Protein AF-A0AAF0EUH9-F1 (afdb_monomer)

Radius of gyration: 42.51 Å; Cα contacts (8 Å, |Δi|>4): 182; chains: 1; 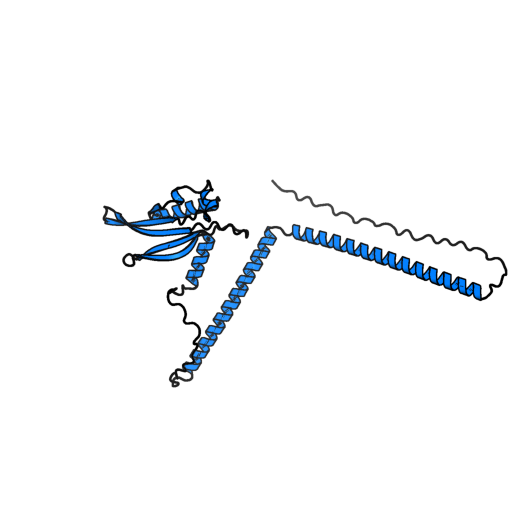bounding box: 95×74×118 Å

Foldseek 3Di:
DDDDDDDDDDDDDDPDDDDPDDDDPDDDDDDDDDDDDDVVVVVVVVVVVVVVVVVVVVVVVVVVVVVVVVVVVVVVVVVVVVVVVVVVVCDPVNVVVVVVVVVVVVVVVVVVVVVVVVVVVVVVVVVVVVVCVVCVPPDPPPPPDDPPDDDDDPDDPPPPDPVVVVVVQVVCCQVQQKHFPDWDQPDPVVSKIKTWIWRRQNDPDPDPPPPTWIKIWTWDWDQDPVRDTFIKIKIGTPDDCVSCVVVVPDPLDDPVNVDIDIDGPVCVVVVSVSVSVSVNVD

InterPro domains:
  IPR020981 Monopolin complex subunit Csm1/Pcs1, C-terminal [PF12539] (168-266)
  IPR038608 Csm1/Pcs1, C-terminal domain superfamily [G3DSA:3.90.1150.80] (162-282)
  IPR040349 Monopolin complex subunit Csm1/Pcs1 [PTHR28006] (124-281)

Secondary structure (DSSP, 8-state):
----------PPPP------PPP-----PPPPP-----HHHHHHHHHHHHHHHHHHHHHHHHHHHHHHHHHHHHHHHHHHHHHHHHHHHS-HHHHHHHHHHHHHHHHHHHHHHHHHHHHHHHHHHHHHHHHHHH-TT-------------------------HHHHHHHHHHHHHH-EEEEEEEEEETTTTEEEEEEEE-----SS------EEEEEEEEEEE-TTSPEEEEEEEEE---TTTTHHHHT-TTS-GGGGS-EEEEGGGHHHHHHHHHHHHTT-

Solvent-accessible surface area (backbone atoms only — not comparable to full-atom values): 17342 Å² total; per-residue (Å²): 135,87,85,79,82,79,81,77,80,82,78,76,79,81,83,76,74,81,83,80,74,80,84,77,87,86,76,88,74,85,84,79,86,89,73,86,74,56,70,70,61,55,51,52,54,49,54,52,52,50,49,51,52,51,50,54,47,51,52,51,51,50,56,51,50,51,52,51,54,49,52,50,53,52,52,52,51,53,50,54,51,51,52,52,52,53,56,66,65,53,42,72,68,52,54,49,50,52,50,53,48,52,54,50,52,53,53,49,51,52,50,52,54,48,52,52,53,53,48,54,51,49,54,53,50,50,51,54,51,52,54,49,70,74,41,79,82,64,70,83,76,80,76,83,69,84,81,87,76,86,92,82,82,94,85,74,90,70,70,82,66,53,73,65,55,56,52,50,52,52,52,48,24,74,74,68,20,47,38,76,78,46,79,45,73,78,35,83,90,78,64,27,42,33,36,34,35,34,30,51,72,85,59,96,73,92,62,87,74,77,62,61,55,38,34,34,44,30,54,43,80,44,82,41,97,84,76,49,78,42,57,30,34,36,40,41,52,60,84,42,76,78,77,38,40,70,57,76,70,36,92,58,55,61,71,68,72,73,39,75,43,77,45,50,56,90,49,44,67,58,51,52,52,49,52,51,53,30,64,72,69,111

pLDDT: mean 81.6, std 18.5, range [39.62, 98.12]

Structure (mmCIF, N/CA/C/O backbone):
data_AF-A0AAF0EUH9-F1
#
_entry.id   AF-A0AAF0EUH9-F1
#
loop_
_atom_site.group_PDB
_atom_site.id
_atom_site.type_symbol
_atom_site.label_atom_id
_atom_site.label_alt_id
_atom_site.label_comp_id
_atom_site.label_asym_id
_atom_site.label_entity_id
_atom_site.label_seq_id
_atom_site.pdbx_PDB_ins_code
_atom_site.Cartn_x
_atom_site.Cartn_y
_atom_site.Cartn_z
_atom_site.occupancy
_atom_site.B_iso_or_equiv
_atom_site.auth_seq_id
_atom_site.auth_comp_id
_atom_site.auth_asym_id
_atom_site.auth_atom_id
_atom_site.pdbx_PDB_model_num
ATOM 1 N N . MET A 1 1 ? 23.087 11.008 30.391 1.00 43.44 1 MET A N 1
ATOM 2 C CA . MET A 1 1 ? 22.196 11.341 31.524 1.00 43.44 1 MET A CA 1
ATOM 3 C C . MET A 1 1 ? 21.390 10.099 31.883 1.00 43.44 1 MET A C 1
ATOM 5 O O . MET A 1 1 ? 20.748 9.572 30.983 1.00 43.44 1 MET A O 1
ATOM 9 N N . PRO A 1 2 ? 21.474 9.563 33.113 1.00 50.06 2 PRO A N 1
ATOM 10 C CA . PRO A 1 2 ? 20.760 8.345 33.485 1.00 50.06 2 PRO A CA 1
ATOM 11 C C . PRO A 1 2 ? 19.330 8.662 33.948 1.00 50.06 2 PRO A C 1
ATOM 13 O O . PRO A 1 2 ? 19.121 9.462 34.859 1.00 50.06 2 PRO A O 1
ATOM 16 N N . PHE A 1 3 ? 18.343 8.021 33.322 1.00 51.94 3 PHE A N 1
ATOM 17 C CA . PHE A 1 3 ? 16.939 8.088 33.723 1.00 51.94 3 PHE A CA 1
ATOM 18 C C . PHE A 1 3 ? 16.700 7.156 34.916 1.00 51.94 3 PHE A C 1
ATOM 20 O O . PHE A 1 3 ? 16.653 5.935 34.778 1.00 51.94 3 PHE A O 1
ATOM 27 N N . GLY A 1 4 ? 16.580 7.740 36.109 1.00 50.06 4 GLY A N 1
ATOM 28 C CA . GLY A 1 4 ? 16.238 7.020 37.332 1.00 50.06 4 GLY A CA 1
ATOM 29 C C . GLY A 1 4 ? 14.783 6.549 37.315 1.00 50.06 4 GLY A C 1
ATOM 30 O O . GLY A 1 4 ? 13.858 7.357 37.393 1.00 50.06 4 GLY A O 1
ATOM 31 N N . ILE A 1 5 ? 14.584 5.233 37.246 1.00 55.19 5 ILE A N 1
ATOM 32 C CA . ILE A 1 5 ? 13.276 4.584 37.363 1.00 55.19 5 ILE A CA 1
ATOM 33 C C . ILE A 1 5 ? 12.849 4.646 38.836 1.00 55.19 5 ILE A C 1
ATOM 35 O O . ILE A 1 5 ? 13.354 3.908 39.680 1.00 55.19 5 ILE A O 1
ATOM 39 N N . LYS A 1 6 ? 11.923 5.556 39.162 1.00 55.78 6 LYS A N 1
ATOM 40 C CA . LYS A 1 6 ? 11.294 5.630 40.486 1.00 55.78 6 LYS A CA 1
ATOM 41 C C . LYS A 1 6 ? 10.326 4.457 40.643 1.00 55.78 6 LYS A C 1
ATOM 43 O O . LYS A 1 6 ? 9.273 4.420 40.012 1.00 55.78 6 LYS A O 1
ATOM 48 N N . THR A 1 7 ? 10.675 3.499 41.493 1.00 60.91 7 THR A N 1
ATOM 49 C CA . THR A 1 7 ? 9.806 2.385 41.876 1.00 60.91 7 THR A CA 1
ATOM 50 C C . THR A 1 7 ? 8.646 2.904 42.732 1.00 60.91 7 THR A C 1
ATOM 52 O O . THR A 1 7 ? 8.816 3.362 43.862 1.00 60.91 7 THR A O 1
ATOM 55 N N . GLY A 1 8 ? 7.445 2.881 42.151 1.00 56.25 8 GLY A N 1
ATOM 56 C CA . GLY A 1 8 ? 6.203 3.291 42.801 1.00 56.25 8 GLY A CA 1
ATOM 57 C C . GLY A 1 8 ? 5.880 2.421 44.015 1.00 56.25 8 GLY A C 1
ATOM 58 O O . GLY A 1 8 ? 5.909 1.190 43.955 1.00 56.25 8 GLY A O 1
ATOM 59 N N . ARG A 1 9 ? 5.576 3.086 45.132 1.00 51.31 9 ARG A N 1
ATOM 60 C CA . ARG A 1 9 ? 5.153 2.478 46.395 1.00 51.31 9 ARG A CA 1
ATOM 61 C C . ARG A 1 9 ? 3.875 1.667 46.177 1.00 51.31 9 ARG A C 1
ATOM 63 O O . ARG A 1 9 ? 2.871 2.200 45.717 1.00 51.31 9 ARG A O 1
ATOM 70 N N . ARG A 1 10 ? 3.914 0.385 46.548 1.00 56.41 10 ARG A N 1
ATOM 71 C CA . ARG A 1 10 ? 2.744 -0.498 46.602 1.00 56.41 10 ARG A CA 1
ATOM 72 C C . ARG A 1 10 ? 1.753 0.065 47.624 1.00 56.41 10 ARG A C 1
ATOM 74 O O . ARG A 1 10 ? 2.039 0.063 48.821 1.00 56.41 10 ARG A O 1
ATOM 81 N N . GLY A 1 11 ? 0.626 0.582 47.140 1.00 54.09 11 GLY A N 1
ATOM 82 C CA . GLY A 1 11 ? -0.497 0.990 47.976 1.00 54.09 11 GLY A CA 1
ATOM 83 C C . GLY A 1 11 ? -1.001 -0.208 48.774 1.00 54.09 11 GLY A C 1
ATOM 84 O O . GLY A 1 11 ? -1.263 -1.269 48.210 1.00 54.09 11 GLY A O 1
ATOM 85 N N . ARG A 1 12 ? -1.074 -0.058 50.099 1.00 58.66 12 ARG A N 1
ATOM 86 C CA . ARG A 1 12 ? -1.751 -1.024 50.967 1.00 58.66 12 ARG A CA 1
ATOM 87 C C . ARG A 1 12 ? -3.243 -1.043 50.614 1.00 58.66 12 ARG A C 1
ATOM 89 O O . ARG A 1 12 ? -3.796 0.033 50.395 1.00 58.66 12 ARG A O 1
ATOM 96 N N . PRO A 1 13 ? -3.887 -2.220 50.606 1.00 56.59 13 PRO A N 1
ATOM 97 C CA . PRO A 1 13 ? -5.331 -2.296 50.452 1.00 56.59 13 PRO A CA 1
ATOM 98 C C . PRO A 1 13 ? -6.022 -1.575 51.625 1.00 56.59 13 PRO A C 1
ATOM 100 O O . PRO A 1 13 ? -5.483 -1.588 52.744 1.00 56.59 13 PRO A O 1
ATOM 103 N N . PRO A 1 14 ? -7.181 -0.935 51.392 1.00 55.72 14 PRO A N 1
ATOM 104 C CA . PRO A 1 14 ? -7.994 -0.365 52.457 1.00 55.72 14 PRO A CA 1
ATOM 105 C C . PRO A 1 14 ? -8.372 -1.473 53.441 1.00 55.72 14 PRO A C 1
ATOM 107 O O . PRO A 1 14 ? -8.768 -2.566 53.045 1.00 55.72 14 PRO A O 1
ATOM 110 N N . LYS A 1 15 ? -8.205 -1.213 54.739 1.00 60.03 15 LYS A N 1
ATOM 111 C CA . LYS A 1 15 ? -8.794 -2.061 55.775 1.00 60.03 15 LYS A CA 1
ATOM 112 C C . LYS A 1 15 ? -10.284 -1.754 55.792 1.00 60.03 15 LYS A C 1
ATOM 114 O O . LYS A 1 15 ? -10.687 -0.750 56.377 1.00 60.03 15 LYS A O 1
ATOM 119 N N . ASP A 1 16 ? -11.068 -2.585 55.123 1.00 51.06 16 ASP A N 1
ATOM 120 C CA . ASP A 1 16 ? -12.517 -2.483 55.162 1.00 51.06 16 ASP A CA 1
ATOM 121 C C . ASP A 1 16 ? -13.023 -2.717 56.588 1.00 51.06 16 ASP A C 1
ATOM 123 O O . ASP A 1 16 ? -12.849 -3.773 57.196 1.00 51.06 16 ASP A O 1
ATOM 127 N N . ARG A 1 17 ? -13.543 -1.618 57.136 1.00 49.41 17 ARG A N 1
ATOM 128 C CA . ARG A 1 17 ? -14.878 -1.478 57.720 1.00 49.41 17 ARG A CA 1
ATOM 129 C C . ARG A 1 17 ? -15.400 -2.733 58.427 1.00 49.41 17 ARG A C 1
ATOM 131 O O . ARG A 1 17 ? -15.911 -3.664 57.813 1.00 49.41 17 ARG A O 1
ATOM 138 N N . ALA A 1 18 ? -15.283 -2.697 59.750 1.00 44.84 18 ALA A N 1
ATOM 139 C CA . ALA A 1 18 ? -15.958 -3.604 60.658 1.00 44.84 18 ALA A CA 1
ATOM 140 C C . ALA A 1 18 ? -17.454 -3.686 60.315 1.00 44.84 18 ALA A C 1
ATOM 142 O O . ALA A 1 18 ? -18.122 -2.663 60.168 1.00 44.84 18 ALA A O 1
ATOM 143 N N . TYR A 1 19 ? -17.950 -4.914 60.187 1.00 48.50 19 TYR A N 1
ATOM 144 C CA . TYR A 1 19 ? -19.371 -5.219 60.206 1.00 48.50 19 TYR A CA 1
ATOM 145 C C . TYR A 1 19 ? -19.915 -4.803 61.579 1.00 48.50 19 TYR A C 1
ATOM 147 O O . TYR A 1 19 ? -19.645 -5.463 62.582 1.00 48.50 19 TYR A O 1
ATOM 155 N N . GLU A 1 20 ? -20.632 -3.682 61.634 1.00 46.22 20 GLU A N 1
ATOM 156 C CA . GLU A 1 20 ? -21.488 -3.337 62.768 1.00 46.22 20 GLU A CA 1
ATOM 157 C C . GLU A 1 20 ? -22.662 -4.318 62.768 1.00 46.22 20 GLU A C 1
ATOM 159 O O . GLU A 1 20 ? -23.611 -4.212 61.993 1.00 46.22 20 GLU A O 1
ATOM 164 N N . SER A 1 21 ? -22.519 -5.352 63.594 1.00 47.38 21 SER A N 1
ATOM 165 C CA . SER A 1 21 ? -23.558 -6.324 63.895 1.00 47.38 21 SER A CA 1
ATOM 166 C C . SER A 1 21 ? -24.768 -5.623 64.503 1.00 47.38 21 SER A C 1
ATOM 168 O O . SER A 1 21 ? -24.648 -4.877 65.471 1.00 47.38 21 SER A O 1
ATOM 170 N N . ALA A 1 22 ? -25.925 -5.913 63.917 1.00 43.69 22 ALA A N 1
ATOM 171 C CA . ALA A 1 22 ? -27.234 -5.432 64.314 1.00 43.69 22 ALA A CA 1
ATOM 172 C C . ALA A 1 22 ? -27.498 -5.605 65.820 1.00 43.69 22 ALA A C 1
ATOM 174 O O . ALA A 1 22 ? -27.398 -6.703 66.373 1.00 43.69 22 ALA A O 1
ATOM 175 N N . GLU A 1 23 ? -27.881 -4.506 66.464 1.00 46.06 23 GLU A N 1
ATOM 176 C CA . GLU A 1 23 ? -28.445 -4.491 67.806 1.00 46.06 23 GLU A CA 1
ATOM 177 C C . GLU A 1 23 ? -29.826 -5.159 67.782 1.00 46.06 23 GLU A C 1
ATOM 179 O O . GLU A 1 23 ? -30.755 -4.696 67.124 1.00 46.06 23 GLU A O 1
ATOM 184 N N . THR A 1 24 ? -29.981 -6.263 68.510 1.00 49.97 24 THR A N 1
ATOM 185 C CA . THR A 1 24 ? -31.279 -6.901 68.753 1.00 49.97 24 THR A CA 1
ATOM 186 C C . THR A 1 24 ? -31.989 -6.221 69.933 1.00 49.97 24 THR A C 1
ATOM 188 O O . THR A 1 24 ? -31.506 -6.348 71.065 1.00 49.97 24 THR A O 1
ATOM 191 N N . PRO A 1 25 ? -33.150 -5.559 69.762 1.00 53.69 25 PRO A N 1
ATOM 192 C CA . PRO A 1 25 ? -33.912 -5.039 70.891 1.00 53.69 25 PRO A CA 1
ATOM 193 C C . PRO A 1 25 ? -34.754 -6.153 71.535 1.00 53.69 25 PRO A C 1
ATOM 195 O O . PRO A 1 25 ? -35.907 -6.386 71.183 1.00 53.69 25 PRO A O 1
ATOM 198 N N . SER A 1 26 ? -34.184 -6.832 72.531 1.00 47.09 26 SER A N 1
ATOM 199 C CA . SER A 1 26 ? -34.915 -7.767 73.398 1.00 47.09 26 SER A CA 1
ATOM 200 C C . SER A 1 26 ? -35.624 -7.007 74.525 1.00 47.09 26 SER A C 1
ATOM 202 O O . SER A 1 26 ? -35.080 -6.845 75.615 1.00 47.09 26 SER A O 1
ATOM 204 N N . LYS A 1 27 ? -36.849 -6.527 74.283 1.00 56.81 27 LYS A N 1
ATOM 205 C CA . LYS A 1 27 ? -37.770 -6.096 75.352 1.00 56.81 27 LYS A CA 1
ATOM 206 C C . LYS A 1 27 ? -38.904 -7.109 75.479 1.00 56.81 27 LYS A C 1
ATOM 208 O O . LYS A 1 27 ? -39.932 -6.992 74.822 1.00 56.81 27 LYS A O 1
ATOM 213 N N . LEU A 1 28 ? -38.700 -8.093 76.357 1.00 49.03 28 LEU A N 1
ATOM 214 C CA . LEU A 1 28 ? -39.754 -8.968 76.872 1.00 49.03 28 LEU A CA 1
ATOM 215 C C . LEU A 1 28 ? -40.799 -8.111 77.598 1.00 49.03 28 LEU A C 1
ATOM 217 O O . LEU A 1 28 ? -40.557 -7.604 78.695 1.00 49.03 28 LEU A O 1
ATOM 221 N N . ARG A 1 29 ? -41.960 -7.937 76.966 1.00 53.53 29 ARG A N 1
ATOM 222 C CA . ARG A 1 29 ? -43.138 -7.324 77.576 1.00 53.53 29 ARG A CA 1
ATOM 223 C C . ARG A 1 29 ? -43.972 -8.435 78.215 1.00 53.53 29 ARG A C 1
ATOM 225 O O . ARG A 1 29 ? -44.312 -9.420 77.570 1.00 53.53 29 ARG A O 1
ATOM 232 N N . ARG A 1 30 ? -44.228 -8.271 79.510 1.00 57.72 30 ARG A N 1
ATOM 233 C CA . ARG A 1 30 ? -45.052 -9.134 80.364 1.00 57.72 30 ARG A CA 1
ATOM 234 C C . ARG A 1 30 ? -46.498 -9.079 79.851 1.00 57.72 30 ARG A C 1
ATOM 236 O O . ARG A 1 30 ? -47.025 -7.980 79.700 1.00 57.72 30 ARG A O 1
ATOM 243 N N . VAL A 1 31 ? -47.081 -10.232 79.529 1.00 52.19 31 VAL A N 1
ATOM 244 C CA . VAL A 1 31 ? -48.463 -10.359 79.041 1.00 52.19 31 VAL A CA 1
ATOM 245 C C . VAL A 1 31 ? -49.380 -10.528 80.251 1.00 52.19 31 VAL A C 1
ATOM 247 O O . VAL A 1 31 ? -49.177 -11.452 81.037 1.00 52.19 31 VAL A O 1
ATOM 250 N N . ASP A 1 32 ? -50.321 -9.596 80.400 1.00 48.78 32 ASP A N 1
ATOM 251 C CA . ASP A 1 32 ? -51.418 -9.634 81.370 1.00 48.78 32 ASP A CA 1
ATOM 252 C C . ASP A 1 32 ? -52.582 -10.505 80.867 1.00 48.78 32 ASP A C 1
ATOM 254 O O . ASP A 1 32 ? -52.760 -10.727 79.667 1.00 48.78 32 ASP A O 1
ATOM 258 N N . ASP A 1 33 ? -53.348 -10.994 81.839 1.00 50.50 33 ASP A N 1
ATOM 259 C CA . ASP A 1 33 ? -54.399 -12.006 81.773 1.00 50.50 33 ASP A CA 1
ATOM 260 C C . ASP A 1 33 ? -55.536 -11.763 80.759 1.00 50.50 33 ASP A C 1
ATOM 262 O O . ASP A 1 33 ? -56.207 -10.732 80.750 1.00 50.50 33 ASP A O 1
ATOM 266 N N . GLY A 1 34 ? -55.871 -12.840 80.039 1.00 54.56 34 GLY A N 1
ATOM 267 C CA . GLY A 1 34 ? -57.220 -13.401 80.142 1.00 54.56 34 GLY A CA 1
ATOM 268 C C . GLY A 1 34 ? -58.339 -12.760 79.321 1.00 54.56 34 GLY A C 1
ATOM 269 O O . GLY A 1 34 ? -59.411 -12.497 79.856 1.00 54.56 34 GLY A O 1
ATOM 270 N N . SER A 1 35 ? -58.163 -12.616 78.008 1.00 54.31 35 SER A N 1
ATOM 271 C CA . SER A 1 35 ? -59.302 -12.576 77.083 1.00 54.31 35 SER A CA 1
ATOM 272 C C . SER A 1 35 ? -59.044 -13.567 75.957 1.00 54.31 35 SER A C 1
ATOM 274 O O . SER A 1 35 ? -58.079 -13.409 75.217 1.00 54.31 35 SER A O 1
ATOM 276 N N . ILE A 1 36 ? -59.839 -14.641 75.894 1.00 56.88 36 ILE A N 1
ATOM 277 C CA . ILE A 1 36 ? -59.725 -15.679 74.864 1.00 56.88 36 ILE A CA 1
ATOM 278 C C . ILE A 1 36 ? -60.139 -15.025 73.541 1.00 56.88 36 ILE A C 1
ATOM 280 O O . ILE A 1 36 ? -61.319 -14.698 73.390 1.00 56.88 36 ILE A O 1
ATOM 284 N N . PRO A 1 37 ? -59.206 -14.795 72.600 1.00 57.84 37 PRO A N 1
ATOM 285 C CA . PRO A 1 37 ? -59.565 -14.240 71.310 1.00 57.84 37 PRO A CA 1
ATOM 286 C C . PRO A 1 37 ? -60.459 -15.250 70.588 1.00 57.84 37 PRO A C 1
ATOM 288 O O . PRO A 1 37 ? -60.150 -16.439 70.491 1.00 57.84 37 PRO A O 1
ATOM 291 N N . THR A 1 38 ? -61.606 -14.779 70.116 1.00 57.22 38 THR A N 1
ATOM 292 C CA . THR A 1 38 ? -62.487 -15.528 69.217 1.00 57.22 38 THR A CA 1
ATOM 293 C C . THR A 1 38 ? -61.688 -15.948 67.979 1.00 57.22 38 THR A C 1
ATOM 295 O O . THR A 1 38 ? -60.944 -15.122 67.450 1.00 57.22 38 THR A O 1
ATOM 298 N N . SER A 1 39 ? -61.815 -17.200 67.515 1.00 66.50 39 SER A N 1
ATOM 299 C CA . SER A 1 39 ? -60.936 -17.786 66.477 1.00 66.50 39 SER A CA 1
ATOM 300 C C . SER A 1 39 ? -60.780 -16.941 65.210 1.00 66.50 39 SER A C 1
ATOM 302 O O . SER A 1 39 ? -59.720 -16.973 64.590 1.00 66.50 39 SER A O 1
ATOM 304 N N . ASP A 1 40 ? -61.792 -16.148 64.864 1.00 69.56 40 ASP A N 1
ATOM 305 C CA . ASP A 1 40 ? -61.790 -15.312 63.662 1.00 69.56 40 ASP A CA 1
ATOM 306 C C . ASP A 1 40 ? -60.810 -14.130 63.753 1.00 69.56 40 ASP A C 1
ATOM 308 O O . ASP A 1 40 ? -60.211 -13.758 62.747 1.00 69.56 40 ASP A O 1
ATOM 312 N N . SER A 1 41 ? -60.564 -13.575 64.950 1.00 71.69 41 SER A N 1
ATOM 313 C CA . SER A 1 41 ? -59.583 -12.487 65.111 1.00 71.69 41 SER A CA 1
ATOM 314 C C . SER A 1 41 ? -58.148 -13.012 65.049 1.00 71.69 41 SER A C 1
ATOM 316 O O . SER A 1 41 ? -57.257 -12.325 64.558 1.00 71.69 41 SER A O 1
ATOM 318 N N . VAL A 1 42 ? -57.920 -14.242 65.523 1.00 75.75 42 VAL A N 1
ATOM 319 C CA . VAL A 1 42 ? -56.608 -14.897 65.446 1.00 75.75 42 VAL A CA 1
AT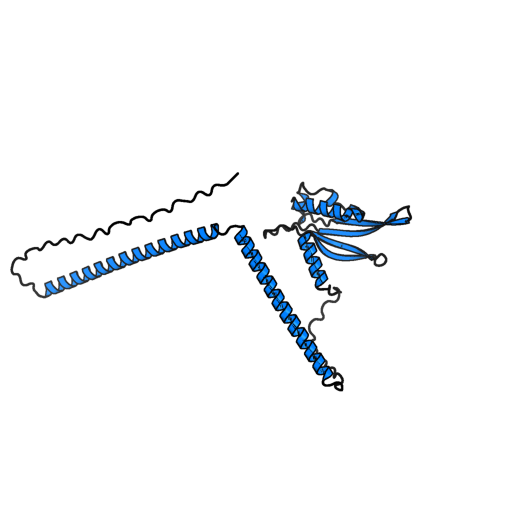OM 320 C C . VAL A 1 42 ? -56.259 -15.199 63.989 1.00 75.75 42 VAL A C 1
ATOM 322 O O . VAL A 1 42 ? -55.125 -14.962 63.580 1.00 75.75 42 VAL A O 1
ATOM 325 N N . ALA A 1 43 ? -57.236 -15.646 63.192 1.00 78.56 43 ALA A N 1
ATOM 326 C CA . ALA A 1 43 ? -57.044 -15.897 61.766 1.00 78.56 43 ALA A CA 1
ATOM 327 C C . ALA A 1 43 ? -56.664 -14.619 60.996 1.00 78.56 43 ALA A C 1
ATOM 329 O O . ALA A 1 43 ? -55.683 -14.634 60.258 1.00 78.56 43 ALA A O 1
ATOM 330 N N . GLN A 1 44 ? -57.354 -13.496 61.239 1.00 79.88 44 GLN A N 1
ATOM 331 C CA . GLN A 1 44 ? -57.025 -12.210 60.605 1.00 79.88 44 GLN A CA 1
ATOM 332 C C . GLN A 1 44 ? -55.616 -11.723 60.971 1.00 79.88 44 GLN A C 1
ATOM 334 O O . GLN A 1 44 ? -54.841 -11.366 60.088 1.00 79.88 44 GLN A O 1
ATOM 339 N N . THR A 1 45 ? -55.235 -11.798 62.252 1.00 85.62 45 THR A N 1
ATOM 340 C CA . THR A 1 45 ? -53.878 -11.399 62.669 1.00 85.62 45 THR A CA 1
ATOM 341 C C . THR A 1 45 ? -52.779 -12.295 62.085 1.00 85.62 45 THR A C 1
ATOM 343 O O . THR A 1 45 ? -51.664 -11.830 61.859 1.00 85.62 45 THR A O 1
ATOM 346 N N . ALA A 1 46 ? -53.073 -13.573 61.816 1.00 89.50 46 ALA A N 1
ATOM 347 C CA . ALA A 1 46 ? -52.123 -14.486 61.188 1.00 89.50 46 ALA A CA 1
ATOM 348 C C . ALA A 1 46 ? -51.925 -14.177 59.695 1.00 89.50 46 ALA A C 1
ATOM 350 O O . ALA A 1 46 ? -50.789 -14.190 59.225 1.00 89.50 46 ALA A O 1
ATOM 351 N N . GLU A 1 47 ? -53.002 -13.861 58.969 1.00 92.06 47 GLU A N 1
ATOM 352 C CA . GLU A 1 47 ? -52.924 -13.468 57.555 1.00 92.06 47 GLU A CA 1
ATOM 353 C C . GLU A 1 47 ? -52.180 -12.138 57.367 1.00 92.06 47 GLU A C 1
ATOM 355 O O . GLU A 1 47 ? -51.359 -12.023 56.454 1.00 92.06 47 GLU A O 1
ATOM 360 N N . GLU A 1 48 ? -52.410 -11.158 58.248 1.00 91.50 48 GLU A N 1
ATOM 361 C CA . GLU A 1 48 ? -51.690 -9.877 58.255 1.00 91.50 48 GLU A CA 1
ATOM 362 C C . GLU A 1 48 ? -50.188 -10.073 58.506 1.00 91.50 48 GLU A C 1
ATOM 364 O O . GLU A 1 48 ? -49.365 -9.588 57.731 1.00 91.50 48 GLU A O 1
ATOM 369 N N . LEU A 1 49 ? -49.814 -10.865 59.519 1.00 93.25 49 LEU A N 1
ATOM 370 C CA . LEU A 1 49 ? -48.410 -11.192 59.799 1.00 93.25 49 LEU A CA 1
ATOM 371 C C . LEU A 1 49 ? -47.741 -11.947 58.645 1.00 93.25 49 LEU A C 1
ATOM 373 O O . LEU A 1 49 ? -46.566 -11.728 58.346 1.00 93.25 49 LEU A O 1
ATOM 377 N N . GLU A 1 50 ? -48.463 -12.851 57.981 1.00 95.31 50 GLU A N 1
ATOM 378 C CA . GLU A 1 50 ? -47.929 -13.563 56.823 1.00 95.31 50 GLU A CA 1
ATOM 379 C C . GLU A 1 50 ? -47.739 -12.627 55.619 1.00 95.31 50 GLU A C 1
ATOM 381 O O . GLU A 1 50 ? -46.764 -12.774 54.876 1.00 95.31 50 GLU A O 1
ATOM 386 N N . ALA A 1 51 ? -48.632 -11.650 55.432 1.00 95.25 51 ALA A N 1
ATOM 387 C CA . ALA A 1 51 ? -48.483 -10.611 54.420 1.00 95.25 51 ALA A CA 1
ATOM 388 C C . ALA A 1 51 ? -47.276 -9.704 54.710 1.00 95.25 51 ALA A C 1
ATOM 390 O O . ALA A 1 51 ? -46.461 -9.502 53.810 1.00 95.25 51 ALA A O 1
ATOM 391 N N . GLU A 1 52 ? -47.096 -9.255 55.956 1.00 95.81 52 GLU A N 1
ATOM 392 C CA . GLU A 1 52 ? -45.923 -8.475 56.377 1.00 95.81 52 GLU A CA 1
ATOM 393 C C . GLU A 1 52 ? -44.618 -9.257 56.182 1.00 95.81 52 GLU A C 1
ATOM 395 O O . GLU A 1 52 ? -43.638 -8.722 55.667 1.00 95.81 52 GLU A O 1
ATOM 400 N N . LEU A 1 53 ? -44.589 -10.551 56.526 1.00 95.19 53 LEU A N 1
ATOM 401 C CA . LEU A 1 53 ? -43.409 -11.392 56.299 1.00 95.19 53 LEU A CA 1
ATOM 402 C C . LEU A 1 53 ? -43.114 -11.589 54.810 1.00 95.19 53 LEU A C 1
ATOM 404 O O . LEU A 1 53 ? -41.944 -11.666 54.430 1.00 95.19 53 LEU A O 1
ATOM 408 N N . ARG A 1 54 ? -44.145 -11.684 53.963 1.00 97.06 54 ARG A N 1
ATOM 409 C CA . ARG A 1 54 ? -43.980 -11.731 52.504 1.00 97.06 54 ARG A CA 1
ATOM 410 C C . ARG A 1 54 ? -43.427 -10.416 51.965 1.00 97.06 54 ARG A C 1
ATOM 412 O O . ARG A 1 54 ? -42.504 -10.455 51.157 1.00 97.06 54 ARG A O 1
ATOM 419 N N . GLU A 1 55 ? -43.932 -9.281 52.436 1.00 97.00 55 GLU A N 1
ATOM 420 C CA . GLU A 1 55 ? -43.438 -7.962 52.040 1.00 97.00 55 GLU A CA 1
ATOM 421 C C . GLU A 1 55 ? -41.989 -7.743 52.488 1.00 97.00 55 GLU A C 1
ATOM 423 O O . GLU A 1 55 ? -41.149 -7.365 51.676 1.00 97.00 55 GLU A O 1
ATOM 428 N N . LEU A 1 56 ? -41.657 -8.070 53.740 1.00 95.38 56 LEU A N 1
ATOM 429 C CA . LEU A 1 56 ? -40.300 -7.934 54.270 1.00 95.38 56 LEU A CA 1
ATOM 430 C C . LEU A 1 56 ? -39.299 -8.827 53.516 1.00 95.38 56 LEU A C 1
ATOM 432 O O . LEU A 1 56 ? -38.161 -8.423 53.276 1.00 95.38 56 LEU A O 1
ATOM 436 N N . ARG A 1 57 ? -39.717 -10.036 53.111 1.00 97.50 57 ARG A N 1
ATOM 437 C CA . ARG A 1 57 ? -38.912 -10.913 52.243 1.00 97.50 57 ARG A CA 1
ATOM 438 C C . ARG A 1 57 ? -38.719 -10.310 50.857 1.00 97.50 57 ARG A C 1
ATOM 440 O O . ARG A 1 57 ? -37.591 -10.297 50.386 1.00 97.50 57 ARG A O 1
ATOM 447 N N . ALA A 1 58 ? -39.777 -9.781 50.244 1.00 97.00 58 ALA A N 1
ATOM 448 C CA . ALA A 1 58 ? -39.692 -9.148 48.930 1.00 97.00 58 ALA A CA 1
ATOM 449 C C . ALA A 1 58 ? -38.779 -7.910 48.948 1.00 97.00 58 ALA A C 1
ATOM 451 O O . ALA A 1 58 ? -37.950 -7.747 48.059 1.00 97.00 58 ALA A O 1
ATOM 452 N N . GLN A 1 59 ? -38.871 -7.078 49.991 1.00 97.69 59 GLN A N 1
ATOM 453 C CA . GLN A 1 59 ? -37.973 -5.936 50.192 1.00 97.69 59 GLN A CA 1
ATOM 454 C C . GLN A 1 59 ? -36.518 -6.390 50.355 1.00 97.69 59 GLN A C 1
ATOM 456 O O . GLN A 1 59 ? -35.622 -5.843 49.719 1.00 97.69 59 GLN A O 1
ATOM 461 N N . TYR A 1 60 ? -36.275 -7.430 51.158 1.00 97.06 60 TYR A N 1
ATOM 462 C CA . TYR A 1 60 ? -34.933 -7.985 51.325 1.00 97.06 60 TYR A CA 1
ATOM 463 C C . TYR A 1 60 ? -34.369 -8.563 50.019 1.00 97.06 60 TYR A C 1
ATOM 465 O O . TYR A 1 60 ? -33.200 -8.342 49.704 1.00 97.06 60 TYR A O 1
ATOM 473 N N . GLU A 1 61 ? -35.180 -9.293 49.251 1.00 97.44 61 GLU A N 1
ATOM 474 C CA . GLU A 1 61 ? -34.790 -9.830 47.944 1.00 97.44 61 GLU A CA 1
ATOM 475 C C . GLU A 1 61 ? -34.438 -8.701 46.971 1.00 97.44 61 GLU A C 1
ATOM 477 O O . GLU A 1 61 ? -33.364 -8.740 46.369 1.00 97.44 61 GLU A O 1
ATOM 482 N N . GLN A 1 62 ? -35.262 -7.653 46.902 1.00 97.69 62 GLN A N 1
ATOM 483 C CA . GLN A 1 62 ? -34.995 -6.478 46.075 1.00 97.69 62 GLN A CA 1
ATOM 484 C C . GLN A 1 62 ? -33.684 -5.778 46.475 1.00 97.69 62 GLN A C 1
ATOM 486 O O . GLN A 1 62 ? -32.844 -5.508 45.617 1.00 97.69 62 GLN A O 1
ATOM 491 N N . ASP A 1 63 ? -33.460 -5.534 47.768 1.00 97.06 63 ASP A N 1
ATOM 492 C CA . ASP A 1 63 ? -32.229 -4.908 48.266 1.00 97.06 63 ASP A CA 1
ATOM 493 C C . ASP A 1 63 ? -30.979 -5.734 47.914 1.00 97.06 63 ASP A C 1
ATOM 495 O O . ASP A 1 63 ? -29.913 -5.191 47.592 1.00 97.06 63 ASP A O 1
ATOM 499 N N . VAL A 1 64 ? -31.081 -7.065 47.981 1.00 97.31 64 VAL A N 1
ATOM 500 C CA . VAL A 1 64 ? -29.996 -7.976 47.595 1.00 97.31 64 VAL A CA 1
ATOM 501 C C . VAL A 1 64 ? -29.760 -7.927 46.086 1.00 97.31 64 VAL A C 1
ATOM 503 O O . VAL A 1 64 ? -28.605 -7.827 45.663 1.00 97.31 64 VAL A O 1
ATOM 506 N N . GLU A 1 65 ? -30.816 -7.948 45.274 1.00 97.88 65 GLU A N 1
ATOM 507 C CA . GLU A 1 65 ? -30.722 -7.830 43.817 1.00 97.88 65 GLU A CA 1
ATOM 508 C C . GLU A 1 65 ? -30.083 -6.503 43.390 1.00 97.88 65 GLU A C 1
ATOM 510 O O . GLU A 1 65 ? -29.187 -6.497 42.541 1.00 97.88 65 GLU A O 1
ATOM 515 N N . GLU A 1 66 ? -30.459 -5.388 44.018 1.00 97.88 66 GLU A N 1
ATOM 516 C CA . GLU A 1 66 ? -29.878 -4.071 43.749 1.00 97.88 66 GLU A CA 1
ATOM 517 C C . GLU A 1 66 ? -28.382 -4.026 44.088 1.00 97.88 66 GLU A C 1
ATOM 519 O O . GLU A 1 66 ? -27.575 -3.538 43.286 1.00 97.88 66 GLU A O 1
ATOM 524 N N . ARG A 1 67 ? -27.977 -4.606 45.226 1.00 97.50 67 ARG A N 1
ATOM 525 C CA . ARG A 1 67 ? -26.559 -4.722 45.609 1.00 97.50 67 ARG A CA 1
ATOM 526 C C . ARG A 1 67 ? -25.766 -5.592 44.638 1.00 97.50 67 ARG A C 1
ATOM 528 O O . ARG A 1 67 ? -24.646 -5.230 44.274 1.00 97.50 67 ARG A O 1
ATOM 535 N N . VAL A 1 68 ? -26.328 -6.716 44.190 1.00 97.88 68 VAL A N 1
ATOM 536 C CA . VAL A 1 68 ? -25.692 -7.586 43.186 1.00 97.88 68 VAL A CA 1
ATOM 537 C C . VAL A 1 68 ? -25.560 -6.852 41.852 1.00 97.88 68 VAL A C 1
ATOM 539 O O . VAL A 1 68 ? -24.486 -6.864 41.247 1.00 97.88 68 VAL A O 1
ATOM 542 N N . ALA A 1 69 ? -26.609 -6.157 41.412 1.00 97.38 69 ALA A N 1
ATOM 543 C CA . ALA A 1 69 ? -26.585 -5.369 40.187 1.00 97.38 69 ALA A CA 1
ATOM 544 C C . ALA A 1 69 ? -25.534 -4.250 40.250 1.00 97.38 69 ALA A C 1
ATOM 546 O O . ALA A 1 69 ? -24.802 -4.037 39.281 1.00 97.38 69 ALA A O 1
ATOM 547 N N . GLN A 1 70 ? -25.409 -3.561 41.387 1.00 97.88 70 GLN A N 1
ATOM 548 C CA . GLN A 1 70 ? -24.367 -2.559 41.597 1.00 97.88 70 GLN A CA 1
ATOM 549 C C . GLN A 1 70 ? -22.963 -3.176 41.535 1.00 97.88 70 GLN A C 1
ATOM 551 O O . GLN A 1 70 ? -22.116 -2.673 40.797 1.00 97.88 70 GLN A O 1
ATOM 556 N N . ALA A 1 71 ? -22.729 -4.292 42.230 1.00 95.44 71 ALA A N 1
ATOM 557 C CA . ALA A 1 71 ? -21.436 -4.973 42.223 1.00 95.44 71 ALA A CA 1
ATOM 558 C C . ALA A 1 71 ? -21.026 -5.437 40.813 1.00 95.44 71 ALA A C 1
ATOM 560 O O . ALA A 1 71 ? -19.854 -5.348 40.443 1.00 95.44 71 ALA A O 1
ATOM 561 N N . LEU A 1 72 ? -21.984 -5.885 39.994 1.00 96.94 72 LEU A N 1
ATOM 562 C CA . LEU A 1 72 ? -21.734 -6.237 38.595 1.00 96.94 72 LEU A CA 1
ATOM 563 C C . LEU A 1 72 ? -21.339 -5.015 37.757 1.00 96.94 72 LEU A C 1
ATOM 565 O O . LEU A 1 72 ? -20.352 -5.084 37.025 1.00 96.94 72 LEU A O 1
ATOM 569 N N . ARG A 1 73 ? -22.041 -3.882 37.902 1.00 98.06 73 ARG A N 1
ATOM 570 C CA . ARG A 1 73 ? -21.681 -2.631 37.207 1.00 98.06 73 ARG A CA 1
ATOM 571 C C . ARG A 1 73 ? -20.283 -2.153 37.591 1.00 98.06 73 ARG A C 1
ATOM 573 O O . ARG A 1 73 ? -19.516 -1.748 36.722 1.00 98.06 73 ARG A O 1
ATOM 580 N N . GLU A 1 74 ? -19.939 -2.212 38.876 1.00 97.69 74 GLU A N 1
ATOM 581 C CA . GLU A 1 74 ? -18.615 -1.826 39.372 1.00 97.69 74 GLU A CA 1
ATOM 582 C C . GLU A 1 74 ? -17.519 -2.761 38.847 1.00 97.69 74 GLU A C 1
ATOM 584 O O . GLU A 1 74 ? -16.486 -2.289 38.366 1.00 97.69 74 GLU A O 1
ATOM 589 N N . ARG A 1 75 ? -17.758 -4.079 38.853 1.00 98.00 75 ARG A N 1
ATOM 590 C CA . ARG A 1 75 ? -16.852 -5.069 38.254 1.00 98.00 75 ARG A CA 1
ATOM 591 C C . ARG A 1 75 ? -16.600 -4.768 36.779 1.00 98.00 75 ARG A C 1
ATOM 593 O O . ARG A 1 75 ? -15.447 -4.750 36.354 1.00 98.00 75 ARG A O 1
ATOM 600 N N . ASP A 1 76 ? -17.654 -4.522 36.008 1.00 97.62 76 ASP A N 1
ATOM 601 C CA . ASP A 1 76 ? -17.547 -4.281 34.567 1.00 97.62 76 ASP A CA 1
ATOM 602 C C . ASP A 1 76 ? -16.842 -2.950 34.273 1.00 97.62 76 ASP A C 1
ATOM 604 O O . ASP A 1 76 ? -15.999 -2.869 33.376 1.00 97.62 76 ASP A O 1
ATOM 608 N N . ALA A 1 77 ? -17.091 -1.923 35.090 1.00 96.75 77 ALA A N 1
ATOM 609 C CA . ALA A 1 77 ? -16.362 -0.663 35.022 1.00 96.75 77 ALA A CA 1
ATOM 610 C C . ALA A 1 77 ? -14.858 -0.868 35.279 1.00 96.75 77 ALA A C 1
ATOM 612 O O . ALA A 1 77 ? -14.035 -0.402 34.488 1.00 96.75 77 ALA A O 1
ATOM 613 N N . ILE A 1 78 ? -14.485 -1.612 36.325 1.00 96.31 78 ILE A N 1
ATOM 614 C CA . ILE A 1 78 ? -13.082 -1.930 36.636 1.00 96.31 78 ILE A CA 1
ATOM 615 C C . ILE A 1 78 ? -12.438 -2.748 35.510 1.00 96.31 78 ILE A C 1
ATOM 617 O O . ILE A 1 78 ? -11.313 -2.450 35.103 1.00 96.31 78 ILE A O 1
ATOM 621 N N . GLN A 1 79 ? -13.146 -3.739 34.966 1.00 96.69 79 GLN A N 1
ATOM 622 C CA . GLN A 1 79 ? -12.655 -4.561 33.861 1.00 96.69 79 GLN A CA 1
ATOM 623 C C . GLN A 1 79 ? -12.369 -3.708 32.618 1.00 96.69 79 GLN A C 1
ATOM 625 O O . GLN A 1 79 ? -11.287 -3.803 32.042 1.00 96.69 79 GLN A O 1
ATOM 630 N N . SER A 1 80 ? -13.275 -2.789 32.269 1.00 95.81 80 SER A N 1
ATOM 631 C CA . SER A 1 80 ? -13.080 -1.877 31.134 1.00 95.81 80 SER A CA 1
ATOM 632 C C . SER A 1 80 ? -11.862 -0.958 31.313 1.00 95.81 80 SER A C 1
ATOM 634 O O . SER A 1 80 ? -11.104 -0.716 30.370 1.00 95.81 80 SER A O 1
ATOM 636 N N . GLN A 1 81 ? -11.619 -0.478 32.539 1.00 95.69 81 GLN A N 1
ATOM 637 C CA . GLN A 1 81 ? -10.440 0.328 32.862 1.00 95.69 81 GLN A CA 1
ATOM 638 C C . GLN A 1 81 ? -9.155 -0.498 32.769 1.00 95.69 81 GLN A C 1
ATOM 640 O O . GLN A 1 81 ? -8.143 -0.009 32.259 1.00 95.69 81 GLN A O 1
ATOM 645 N N . PHE A 1 82 ? -9.192 -1.747 33.236 1.00 94.56 82 PHE A N 1
ATOM 646 C CA . PHE A 1 82 ? -8.068 -2.669 33.139 1.00 94.56 82 PHE A CA 1
ATOM 647 C C . PHE A 1 82 ? -7.712 -2.975 31.681 1.00 94.56 82 PHE A C 1
ATOM 649 O O . PHE A 1 82 ? -6.538 -2.896 31.314 1.00 94.56 82 PHE A O 1
ATOM 656 N N . ASP A 1 83 ? -8.705 -3.248 30.836 1.00 93.44 83 ASP A N 1
ATOM 657 C CA . ASP A 1 83 ? -8.493 -3.524 29.415 1.00 93.44 83 ASP A CA 1
ATOM 658 C C . ASP A 1 83 ? -7.923 -2.299 28.686 1.00 93.44 83 ASP A C 1
ATOM 660 O O . ASP A 1 83 ? -6.936 -2.416 27.957 1.00 93.44 83 ASP A O 1
ATOM 664 N N . ARG A 1 84 ? -8.414 -1.092 28.994 1.00 90.25 84 ARG A N 1
ATOM 665 C CA . ARG A 1 84 ? -7.845 0.159 28.468 1.00 90.25 84 ARG A CA 1
ATOM 666 C C . ARG A 1 84 ? -6.389 0.377 28.893 1.00 90.25 84 ARG A C 1
ATOM 668 O O . ARG A 1 84 ? -5.558 0.800 28.089 1.00 90.25 84 ARG A O 1
ATOM 675 N N . LEU A 1 85 ? -6.049 0.098 30.153 1.00 88.75 85 LEU A N 1
ATOM 676 C CA . LEU A 1 85 ? -4.664 0.179 30.632 1.00 88.75 85 LEU A CA 1
ATOM 677 C C . LEU A 1 85 ? -3.772 -0.868 29.961 1.00 88.75 85 LEU A C 1
ATOM 679 O O . LEU A 1 85 ? -2.613 -0.585 29.649 1.00 88.75 85 LEU A O 1
ATOM 683 N N . LYS A 1 86 ? -4.305 -2.064 29.713 1.00 88.69 86 LYS A N 1
ATOM 684 C CA . LYS A 1 86 ? -3.615 -3.121 28.978 1.00 88.69 86 LYS A CA 1
ATOM 685 C C . LYS A 1 86 ? -3.334 -2.689 27.540 1.00 88.69 86 LYS A C 1
ATOM 687 O O . LYS A 1 86 ? -2.211 -2.874 27.088 1.00 88.69 86 LYS A O 1
ATOM 692 N N . GLU A 1 87 ? -4.284 -2.046 26.863 1.00 84.38 87 GLU A N 1
ATOM 693 C CA . GLU A 1 87 ? -4.094 -1.482 25.519 1.00 84.38 87 GLU A CA 1
ATOM 694 C C . GLU A 1 87 ? -3.064 -0.349 25.472 1.00 84.38 87 GLU A C 1
ATOM 696 O O . GLU A 1 87 ? -2.271 -0.293 24.534 1.00 84.38 87 GLU A O 1
ATOM 701 N N . LEU A 1 88 ? -3.046 0.534 26.477 1.00 81.81 88 LEU A N 1
ATOM 702 C CA . LEU A 1 88 ? -2.039 1.596 26.599 1.00 81.81 88 LEU A CA 1
ATOM 703 C C . LEU A 1 88 ? -0.640 1.043 26.873 1.00 81.81 88 LEU A C 1
ATOM 705 O O . LEU A 1 88 ? 0.352 1.625 26.439 1.00 81.81 88 LEU A O 1
ATOM 709 N N . ARG A 1 89 ? -0.554 -0.075 27.604 1.00 83.19 89 ARG A N 1
ATOM 710 C CA . ARG A 1 89 ? 0.714 -0.762 27.855 1.00 83.19 89 ARG A CA 1
ATOM 711 C C . ARG A 1 89 ? 1.290 -1.365 26.580 1.00 83.19 89 ARG A C 1
ATOM 713 O O . ARG A 1 89 ? 2.513 -1.443 26.486 1.00 83.19 89 ARG A O 1
ATOM 720 N N . VAL A 1 90 ? 0.444 -1.762 25.624 1.00 86.12 90 VAL A N 1
ATOM 721 C CA . VAL A 1 90 ? 0.924 -2.203 24.314 1.00 86.12 90 VAL A CA 1
ATOM 722 C C . VAL A 1 90 ? 1.558 -1.008 23.616 1.00 86.12 90 VAL A C 1
ATOM 724 O O . VAL A 1 90 ? 0.877 -0.133 23.075 1.00 86.12 90 VAL A O 1
ATOM 727 N N . THR A 1 91 ? 2.887 -0.964 23.658 1.00 85.25 91 THR A N 1
ATOM 728 C CA . THR A 1 91 ? 3.658 0.105 23.027 1.00 85.25 91 THR A CA 1
ATOM 729 C C . THR A 1 91 ? 3.387 0.114 21.524 1.00 85.25 91 THR A C 1
ATOM 731 O O . THR A 1 91 ? 3.083 -0.919 20.925 1.00 85.25 91 THR A O 1
ATOM 734 N N . GLN A 1 92 ? 3.513 1.272 20.874 1.00 78.12 92 GLN A N 1
ATOM 735 C CA . GLN A 1 92 ? 3.362 1.357 19.417 1.00 78.12 92 GLN A CA 1
ATOM 736 C C . GLN A 1 92 ? 4.283 0.356 18.692 1.00 78.12 92 GLN A C 1
ATOM 738 O O . GLN A 1 92 ? 3.861 -0.260 17.720 1.00 78.12 92 GLN A O 1
ATOM 743 N N . SER A 1 93 ? 5.489 0.114 19.222 1.00 74.31 93 SER A N 1
ATOM 744 C CA . SER A 1 93 ? 6.417 -0.917 18.739 1.00 74.31 93 SER A CA 1
ATOM 745 C C . SER A 1 93 ? 5.901 -2.353 18.884 1.00 74.31 93 SER A C 1
ATOM 747 O O . SER A 1 93 ? 6.205 -3.197 18.048 1.00 74.31 93 SER A O 1
ATOM 749 N N . GLU A 1 94 ? 5.123 -2.665 19.922 1.00 84.06 94 GLU A N 1
ATOM 750 C CA . GLU A 1 94 ? 4.499 -3.986 20.070 1.00 84.06 94 GLU A CA 1
ATOM 751 C C . GLU A 1 94 ? 3.333 -4.167 19.095 1.00 84.06 94 GLU A C 1
ATOM 753 O O . GLU A 1 94 ? 3.182 -5.250 18.527 1.00 84.06 94 GLU A O 1
ATOM 758 N N . LYS A 1 95 ? 2.539 -3.111 18.856 1.00 88.00 95 LYS A N 1
ATOM 759 C CA . LYS A 1 95 ? 1.469 -3.136 17.844 1.00 88.00 95 LYS A CA 1
ATOM 760 C C . LYS A 1 95 ? 2.043 -3.385 16.458 1.00 88.00 95 LYS A C 1
ATOM 762 O O . LYS A 1 95 ? 1.603 -4.316 15.787 1.00 88.00 95 LYS A O 1
ATOM 767 N N . THR A 1 96 ? 3.075 -2.630 16.077 1.00 79.00 96 THR A N 1
ATOM 768 C CA . THR A 1 96 ? 3.746 -2.847 14.796 1.00 79.00 96 THR A CA 1
ATOM 769 C C . THR A 1 96 ? 4.325 -4.258 14.740 1.00 79.00 96 THR A C 1
ATOM 771 O O . THR A 1 96 ? 4.027 -4.982 13.799 1.00 79.00 96 THR A O 1
ATOM 774 N N . LEU A 1 97 ? 5.059 -4.728 15.754 1.00 87.88 97 LEU A N 1
ATOM 775 C CA . LEU A 1 97 ? 5.619 -6.088 15.749 1.00 87.88 97 LEU A CA 1
ATOM 776 C C . LEU A 1 97 ? 4.539 -7.171 15.574 1.00 87.88 97 LEU A C 1
ATOM 778 O O . LEU A 1 97 ? 4.743 -8.119 14.816 1.00 87.88 97 LEU A O 1
ATOM 782 N N . LEU A 1 98 ? 3.377 -7.026 16.218 1.00 90.50 98 LEU A N 1
ATOM 783 C CA . LEU A 1 98 ? 2.241 -7.936 16.038 1.00 90.50 98 LEU A CA 1
ATOM 784 C C . LEU A 1 98 ? 1.673 -7.900 14.614 1.00 90.50 98 LEU A C 1
ATOM 786 O O . LEU A 1 98 ? 1.357 -8.956 14.064 1.00 90.50 98 LEU A O 1
ATOM 790 N N . GLU A 1 99 ? 1.560 -6.722 14.005 1.00 92.31 99 GLU A N 1
ATOM 791 C CA . GLU A 1 99 ? 1.134 -6.566 12.610 1.00 92.31 99 GLU A CA 1
ATOM 792 C C . GLU A 1 99 ? 2.139 -7.195 11.642 1.00 92.31 99 GLU A C 1
ATOM 794 O O . GLU A 1 99 ? 1.751 -8.014 10.807 1.00 92.31 99 GLU A O 1
ATOM 799 N N . TRP A 1 100 ? 3.434 -6.914 11.813 1.00 91.75 100 TRP A N 1
ATOM 800 C CA . TRP A 1 100 ? 4.516 -7.532 11.042 1.00 91.75 100 TRP A CA 1
ATOM 801 C C . TRP A 1 100 ? 4.504 -9.058 11.181 1.00 91.75 100 TRP A C 1
ATOM 803 O O . TRP A 1 100 ? 4.650 -9.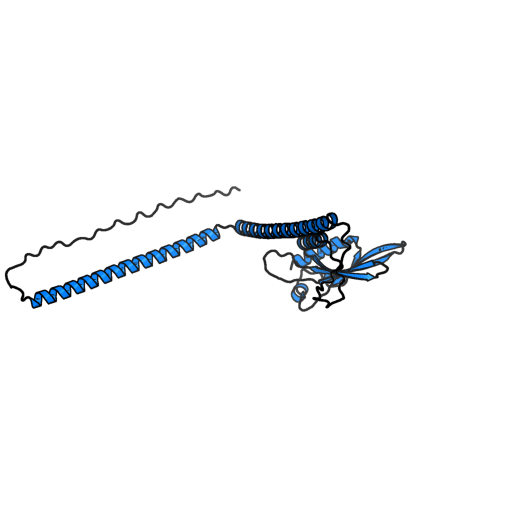775 10.189 1.00 91.75 100 TRP A O 1
ATOM 813 N N . LYS A 1 101 ? 4.262 -9.577 12.391 1.00 96.88 101 LYS A N 1
ATOM 814 C CA . LYS A 1 101 ? 4.127 -11.018 12.637 1.00 96.88 101 LYS A CA 1
ATOM 815 C C . LYS A 1 101 ? 2.926 -11.609 11.895 1.00 96.88 101 LYS A C 1
ATOM 817 O O . LYS A 1 101 ? 3.091 -12.618 11.216 1.00 96.88 101 LYS A O 1
ATOM 822 N N . ARG A 1 102 ? 1.745 -10.985 11.979 1.00 94.69 102 ARG A N 1
ATOM 823 C CA . ARG A 1 102 ? 0.536 -11.439 11.261 1.00 94.69 102 ARG A CA 1
ATOM 824 C C . ARG A 1 102 ? 0.722 -11.403 9.744 1.00 94.69 102 ARG A C 1
ATOM 826 O O . ARG A 1 102 ? 0.336 -12.349 9.056 1.00 94.69 102 ARG A O 1
ATOM 833 N N . ALA A 1 103 ? 1.337 -10.343 9.221 1.00 86.50 103 ALA A N 1
ATOM 834 C CA . ALA A 1 103 ? 1.648 -10.219 7.801 1.00 86.50 103 ALA A CA 1
ATOM 835 C C . ALA A 1 103 ? 2.622 -11.318 7.345 1.00 86.50 103 ALA A C 1
ATOM 837 O O . ALA A 1 103 ? 2.389 -11.968 6.326 1.00 86.50 103 ALA A O 1
ATOM 838 N N . SER A 1 104 ? 3.672 -11.579 8.131 1.00 92.94 104 SER A N 1
ATOM 839 C CA . SER A 1 104 ? 4.636 -12.655 7.876 1.00 92.94 104 SER A CA 1
ATOM 840 C C . SER A 1 104 ? 3.980 -14.040 7.899 1.00 92.94 104 SER A C 1
ATOM 842 O O . SER A 1 104 ? 4.182 -14.833 6.982 1.00 92.94 104 SER A O 1
ATOM 844 N N . GLU A 1 105 ? 3.120 -14.317 8.882 1.00 95.00 105 GLU A N 1
ATOM 845 C CA . GLU A 1 105 ? 2.398 -15.589 8.992 1.00 95.00 105 GLU A CA 1
ATOM 846 C C . GLU A 1 105 ? 1.450 -15.822 7.806 1.00 95.00 105 GLU A C 1
ATOM 848 O O . GLU A 1 105 ? 1.387 -16.924 7.261 1.00 95.00 105 GLU A O 1
ATOM 853 N N . THR A 1 106 ? 0.768 -14.770 7.347 1.00 91.44 106 THR A N 1
ATOM 854 C CA . THR A 1 106 ? -0.108 -14.833 6.166 1.00 91.44 106 THR A CA 1
ATOM 855 C C . THR A 1 106 ? 0.693 -15.145 4.900 1.00 91.44 106 THR A C 1
ATOM 857 O O . THR A 1 106 ? 0.318 -16.032 4.131 1.00 91.44 106 THR A O 1
ATOM 860 N N . ARG A 1 107 ? 1.842 -14.480 4.707 1.00 90.69 107 ARG A N 1
ATOM 861 C CA . ARG A 1 107 ? 2.760 -14.763 3.589 1.00 90.69 107 ARG A CA 1
ATOM 862 C C . ARG A 1 107 ? 3.306 -16.188 3.657 1.00 90.69 107 ARG A C 1
ATOM 864 O O . ARG A 1 107 ? 3.368 -16.864 2.634 1.00 90.69 107 ARG A O 1
ATOM 871 N N . HIS A 1 108 ? 3.664 -16.662 4.850 1.00 95.69 108 HIS A N 1
ATOM 872 C CA . HIS A 1 108 ? 4.149 -18.024 5.051 1.00 95.69 108 HIS A CA 1
ATOM 873 C C . HIS A 1 108 ? 3.078 -19.067 4.706 1.00 95.69 108 HIS A C 1
ATOM 875 O O . HIS A 1 108 ? 3.370 -20.019 3.985 1.00 95.69 108 HIS A O 1
ATOM 881 N N . ARG A 1 109 ? 1.827 -18.858 5.139 1.00 95.19 109 ARG A N 1
ATOM 882 C CA . ARG A 1 109 ? 0.699 -19.732 4.788 1.00 95.19 109 ARG A CA 1
ATOM 883 C C . ARG A 1 109 ? 0.492 -19.801 3.274 1.00 95.19 109 ARG A C 1
ATOM 885 O O . ARG A 1 109 ? 0.452 -20.896 2.722 1.00 95.19 109 ARG A O 1
ATOM 892 N N . HIS A 1 110 ? 0.477 -18.654 2.598 1.00 89.31 110 HIS A N 1
ATOM 893 C CA . HIS A 1 110 ? 0.365 -18.597 1.140 1.00 89.31 110 HIS A CA 1
ATOM 894 C C . HIS A 1 110 ? 1.535 -19.303 0.430 1.00 89.31 110 HIS A C 1
ATOM 896 O O . HIS A 1 110 ? 1.344 -19.984 -0.580 1.00 89.31 110 HIS A O 1
ATOM 902 N N . ALA A 1 111 ? 2.759 -19.183 0.957 1.00 90.50 111 ALA A N 1
ATOM 903 C CA . ALA A 1 111 ? 3.919 -19.896 0.427 1.00 90.50 111 ALA A CA 1
ATOM 904 C C . ALA A 1 111 ? 3.772 -21.421 0.573 1.00 90.50 111 ALA A C 1
ATOM 906 O O . ALA A 1 111 ? 4.054 -22.149 -0.377 1.00 90.50 111 ALA A O 1
ATOM 907 N N . LEU A 1 112 ? 3.279 -21.909 1.716 1.00 96.44 112 LEU A N 1
ATOM 908 C CA . LEU A 1 112 ? 3.010 -23.336 1.928 1.00 96.44 112 LEU A CA 1
ATOM 909 C C . LEU A 1 112 ? 1.911 -23.864 0.998 1.00 96.44 112 LEU A C 1
ATOM 911 O O . LEU A 1 112 ? 2.079 -24.928 0.406 1.00 96.44 112 LEU A O 1
ATOM 915 N N . GLU A 1 113 ? 0.821 -23.117 0.823 1.00 94.00 113 GLU A N 1
ATOM 916 C CA . GLU A 1 113 ? -0.259 -23.456 -0.115 1.00 94.00 113 GLU A CA 1
ATOM 917 C C . GLU A 1 113 ? 0.246 -23.499 -1.561 1.00 94.00 113 GLU A C 1
ATOM 919 O O . GLU A 1 113 ? -0.048 -24.437 -2.308 1.00 94.00 113 GLU A O 1
ATOM 924 N N . SER A 1 114 ? 1.086 -22.530 -1.936 1.00 90.44 114 SER A N 1
ATOM 925 C CA . SER A 1 114 ? 1.750 -22.511 -3.236 1.00 90.44 114 SER A CA 1
ATOM 926 C C . SER A 1 114 ? 2.602 -23.767 -3.413 1.00 90.44 114 SER A C 1
ATOM 928 O O . SER A 1 114 ? 2.391 -24.500 -4.377 1.00 90.44 114 SER A O 1
ATOM 930 N N . ILE A 1 115 ? 3.503 -24.072 -2.471 1.00 94.81 115 ILE A N 1
ATOM 931 C CA . ILE A 1 115 ? 4.362 -25.270 -2.505 1.00 94.81 115 ILE A CA 1
ATOM 932 C C . ILE A 1 115 ? 3.525 -26.549 -2.620 1.00 94.81 115 ILE A C 1
ATOM 934 O O . ILE A 1 115 ? 3.840 -27.407 -3.444 1.00 94.81 115 ILE A O 1
ATOM 938 N N . ALA A 1 116 ? 2.438 -26.669 -1.856 1.00 95.00 116 ALA A N 1
ATOM 939 C CA . ALA A 1 116 ? 1.529 -27.809 -1.943 1.00 95.00 116 ALA A CA 1
ATOM 940 C C . ALA A 1 116 ? 0.896 -27.930 -3.341 1.00 95.00 116 ALA A C 1
ATOM 942 O O . ALA A 1 116 ? 0.850 -29.021 -3.907 1.00 95.00 116 ALA A O 1
ATOM 943 N N . SER A 1 117 ? 0.479 -26.813 -3.946 1.00 93.81 117 SER A N 1
ATOM 944 C CA . SER A 1 117 ? -0.072 -26.805 -5.306 1.00 93.81 117 SER A CA 1
ATOM 945 C C . SER A 1 117 ? 0.957 -27.232 -6.364 1.00 93.81 117 SER A C 1
ATOM 947 O O . SER A 1 117 ? 0.629 -28.014 -7.258 1.00 93.81 117 SER A O 1
ATOM 949 N N . TRP A 1 118 ? 2.212 -26.779 -6.245 1.00 93.19 118 TRP A N 1
ATOM 950 C CA . TRP A 1 118 ? 3.302 -27.164 -7.145 1.00 93.19 118 TRP A CA 1
ATOM 951 C C . TRP A 1 118 ? 3.655 -28.639 -6.990 1.00 93.19 118 TRP A C 1
ATOM 953 O O . TRP A 1 118 ? 3.818 -29.327 -7.995 1.00 93.19 118 TRP A O 1
ATOM 963 N N . LYS A 1 119 ? 3.697 -29.141 -5.752 1.00 97.25 119 LYS A N 1
ATOM 964 C CA . LYS A 1 119 ? 3.921 -30.557 -5.460 1.00 97.25 119 LYS A CA 1
ATOM 965 C C . LYS A 1 119 ? 2.835 -31.432 -6.086 1.00 97.25 119 LYS A C 1
ATOM 967 O O . LYS A 1 119 ? 3.164 -32.359 -6.814 1.00 97.25 119 LYS A O 1
ATOM 972 N N . ASN A 1 120 ? 1.561 -31.081 -5.910 1.00 96.19 120 ASN A N 1
ATOM 973 C CA . ASN A 1 120 ? 0.448 -31.822 -6.512 1.00 96.19 120 ASN A CA 1
ATOM 974 C C . ASN A 1 120 ? 0.515 -31.825 -8.050 1.00 96.19 120 ASN A C 1
ATOM 976 O O . ASN A 1 120 ? 0.255 -32.845 -8.686 1.00 96.19 120 ASN A O 1
ATOM 980 N N . ARG A 1 121 ? 0.889 -30.695 -8.671 1.00 94.00 121 ARG A N 1
ATOM 981 C CA . ARG A 1 121 ? 1.093 -30.622 -10.130 1.00 94.00 121 ARG A CA 1
ATOM 982 C C . ARG A 1 121 ? 2.269 -31.484 -10.588 1.00 94.00 121 ARG A C 1
ATOM 984 O O . ARG A 1 121 ? 2.148 -32.147 -11.615 1.00 94.00 121 ARG A O 1
ATOM 991 N N . ALA A 1 122 ? 3.376 -31.477 -9.847 1.00 95.56 122 ALA A N 1
ATOM 992 C CA . ALA A 1 122 ? 4.554 -32.285 -10.143 1.00 95.56 122 ALA A CA 1
ATOM 993 C C . ALA A 1 122 ? 4.249 -33.786 -10.024 1.00 95.56 122 ALA A C 1
ATOM 995 O O . ALA A 1 122 ? 4.530 -34.525 -10.960 1.00 95.56 122 ALA A O 1
ATOM 996 N N . GLU A 1 123 ? 3.578 -34.217 -8.952 1.00 96.81 123 GLU A N 1
ATOM 997 C CA . GLU A 1 123 ? 3.141 -35.609 -8.765 1.00 96.81 123 GLU A CA 1
ATOM 998 C C . GLU A 1 123 ? 2.173 -36.057 -9.869 1.00 96.81 123 GLU A C 1
ATOM 1000 O O . GLU A 1 123 ? 2.278 -37.166 -10.392 1.00 96.81 123 GLU A O 1
ATOM 1005 N N . HIS A 1 124 ? 1.248 -35.186 -10.286 1.00 95.31 124 HIS A N 1
ATOM 1006 C CA . HIS A 1 124 ? 0.349 -35.479 -11.401 1.00 95.31 124 HIS A CA 1
ATOM 1007 C C . HIS A 1 124 ? 1.102 -35.598 -12.737 1.00 95.31 124 HIS A C 1
ATOM 1009 O O . HIS A 1 124 ? 0.800 -36.476 -13.545 1.00 95.31 124 HIS A O 1
ATOM 1015 N N . ALA A 1 125 ? 2.087 -34.732 -12.987 1.00 94.38 125 ALA A N 1
ATOM 1016 C CA . ALA A 1 125 ? 2.932 -34.813 -14.176 1.00 94.38 125 ALA A CA 1
ATOM 1017 C C . ALA A 1 125 ? 3.798 -36.085 -14.177 1.00 94.38 125 ALA A C 1
ATOM 1019 O O . ALA A 1 125 ? 3.877 -36.764 -15.199 1.00 94.38 125 ALA A O 1
ATOM 1020 N N . GLU A 1 126 ? 4.376 -36.448 -13.031 1.00 96.12 126 GLU A N 1
ATOM 1021 C CA . GLU A 1 126 ? 5.151 -37.677 -12.850 1.00 96.12 126 GLU A CA 1
ATOM 1022 C C . GLU A 1 126 ? 4.284 -38.919 -13.075 1.00 96.12 126 GLU A C 1
ATOM 1024 O O . GLU A 1 126 ? 4.682 -39.832 -13.796 1.00 96.12 126 GLU A O 1
ATOM 1029 N N . LYS A 1 127 ? 3.053 -38.933 -12.547 1.00 95.94 127 LYS A N 1
ATOM 1030 C CA . LYS A 1 127 ? 2.104 -40.026 -12.781 1.00 95.94 127 LYS A CA 1
ATOM 1031 C C . LYS A 1 127 ? 1.793 -40.202 -14.268 1.00 95.94 127 LYS A C 1
ATOM 1033 O O . LYS A 1 127 ? 1.817 -41.329 -14.754 1.00 95.94 127 LYS A O 1
ATOM 1038 N N . ARG A 1 128 ? 1.570 -39.105 -15.001 1.00 91.88 128 ARG A N 1
ATOM 1039 C CA . ARG A 1 128 ? 1.353 -39.151 -16.457 1.00 91.88 128 ARG A CA 1
ATOM 1040 C C . ARG A 1 128 ? 2.567 -39.705 -17.200 1.00 91.88 128 ARG A C 1
ATOM 1042 O O . ARG A 1 128 ? 2.399 -40.524 -18.093 1.00 91.88 128 ARG A O 1
ATOM 1049 N N . LEU A 1 129 ? 3.780 -39.289 -16.832 1.00 90.38 129 LEU A N 1
ATOM 1050 C CA . LEU A 1 129 ? 5.012 -39.824 -17.424 1.00 90.38 129 LEU A CA 1
ATOM 1051 C C . LEU A 1 129 ? 5.175 -41.322 -17.143 1.00 90.38 129 LEU A C 1
ATOM 1053 O O . LEU A 1 129 ? 5.507 -42.083 -18.048 1.00 90.38 129 LEU A O 1
ATOM 1057 N N . ARG A 1 130 ? 4.862 -41.760 -15.922 1.00 94.19 130 ARG A N 1
ATOM 1058 C CA . ARG A 1 130 ? 4.914 -43.171 -15.529 1.00 94.19 130 ARG A CA 1
ATOM 1059 C C . ARG A 1 130 ? 3.874 -44.031 -16.252 1.00 94.19 130 ARG A C 1
ATOM 1061 O O . ARG A 1 130 ? 4.127 -45.203 -16.513 1.00 94.19 130 ARG A O 1
ATOM 1068 N N . GLU A 1 131 ? 2.712 -43.468 -16.579 1.00 90.69 131 GLU A N 1
ATOM 1069 C CA . GLU A 1 131 ? 1.703 -44.119 -17.425 1.00 90.69 131 GLU A CA 1
ATOM 1070 C C . GLU A 1 131 ? 2.208 -44.293 -18.868 1.00 90.69 131 GLU A C 1
ATOM 1072 O O . GLU A 1 131 ? 2.051 -45.378 -19.422 1.00 90.69 131 GLU A O 1
ATOM 1077 N N . PHE A 1 132 ? 2.896 -43.293 -19.437 1.00 87.25 132 PHE A N 1
ATOM 1078 C CA . PHE A 1 132 ? 3.541 -43.418 -20.754 1.00 87.25 132 PHE A CA 1
ATOM 1079 C C . PHE A 1 132 ? 4.682 -44.444 -20.775 1.00 87.25 132 PHE A C 1
ATOM 1081 O O . PHE A 1 132 ? 4.845 -45.155 -21.762 1.00 87.25 132 PHE A O 1
ATOM 1088 N N . GLU A 1 133 ? 5.465 -44.547 -19.699 1.00 90.38 133 GLU A N 1
ATOM 1089 C CA . GLU A 1 133 ? 6.560 -45.523 -19.603 1.00 90.38 133 GLU A CA 1
ATOM 1090 C C . GLU A 1 133 ? 6.046 -46.966 -19.483 1.00 90.38 133 GLU A C 1
ATOM 1092 O O . GLU A 1 133 ? 6.678 -47.903 -19.971 1.00 90.38 133 GLU A O 1
ATOM 1097 N N . ARG A 1 134 ? 4.881 -47.158 -18.853 1.00 91.62 134 ARG A N 1
ATOM 1098 C CA . ARG A 1 134 ? 4.300 -48.489 -18.646 1.00 91.62 134 ARG A CA 1
ATOM 1099 C C . ARG A 1 134 ? 3.676 -49.082 -19.912 1.00 91.62 134 ARG A C 1
ATOM 1101 O O . ARG A 1 134 ? 3.538 -50.301 -19.971 1.00 91.62 134 ARG A O 1
ATOM 1108 N N . ASP A 1 135 ? 3.307 -48.257 -20.891 1.00 84.75 135 ASP A N 1
ATOM 1109 C CA . ASP A 1 135 ? 2.598 -48.699 -22.096 1.00 84.75 135 ASP A CA 1
ATOM 1110 C C . ASP A 1 135 ? 3.153 -48.021 -23.372 1.00 84.75 135 ASP A C 1
ATOM 1112 O O . ASP A 1 135 ? 2.480 -47.183 -23.986 1.00 84.75 135 ASP A O 1
ATOM 1116 N N . PRO A 1 136 ? 4.401 -48.349 -23.779 1.00 76.88 136 PRO A N 1
ATOM 1117 C CA . PRO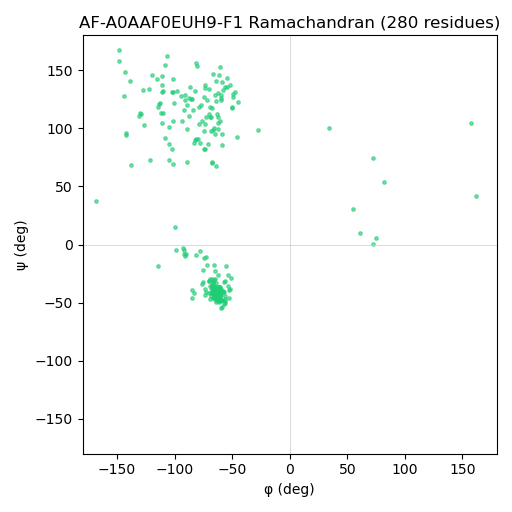 A 1 136 ? 5.089 -47.686 -24.892 1.00 76.88 136 PRO A CA 1
ATOM 1118 C C . PRO A 1 136 ? 4.437 -47.932 -26.265 1.00 76.88 136 PRO A C 1
ATOM 1120 O O . PRO A 1 136 ? 4.685 -47.166 -27.195 1.00 76.88 136 PRO A O 1
ATOM 1123 N N . ASP A 1 137 ? 3.582 -48.954 -26.393 1.00 78.31 137 ASP A N 1
ATOM 1124 C CA . ASP A 1 137 ? 2.838 -49.265 -27.625 1.00 78.31 137 ASP A CA 1
ATOM 1125 C C . ASP A 1 137 ? 1.444 -48.610 -27.679 1.00 78.31 137 ASP A C 1
ATOM 1127 O O . ASP A 1 137 ? 0.753 -48.682 -28.706 1.00 78.31 137 ASP A O 1
ATOM 1131 N N . SER A 1 138 ? 1.029 -47.904 -26.618 1.00 65.75 138 SER A N 1
ATOM 1132 C CA . SER A 1 138 ? -0.204 -47.115 -26.619 1.00 65.75 138 SER A CA 1
ATOM 1133 C C . SER A 1 138 ? -0.016 -45.836 -27.452 1.00 65.75 138 SER A C 1
ATOM 1135 O O . SER A 1 138 ? 0.262 -44.740 -26.967 1.00 65.75 138 SER A O 1
ATOM 1137 N N . LYS A 1 139 ? -0.159 -45.970 -28.778 1.00 62.69 139 LYS A N 1
ATOM 1138 C CA . LYS A 1 139 ? -0.265 -44.818 -29.687 1.00 62.69 139 LYS A CA 1
ATOM 1139 C C . LYS A 1 139 ? -1.279 -43.824 -29.108 1.00 62.69 139 LYS A C 1
ATOM 1141 O O . LYS A 1 139 ? -2.388 -44.248 -28.772 1.00 62.69 139 LYS A O 1
ATOM 1146 N N . PRO A 1 140 ? -0.949 -42.522 -29.025 1.00 56.25 140 PRO A N 1
ATOM 1147 C CA . PRO A 1 140 ? -1.835 -41.523 -28.452 1.00 56.25 140 PRO A CA 1
ATOM 1148 C C . PRO A 1 140 ? -3.112 -41.462 -29.288 1.00 56.25 140 PRO A C 1
ATOM 1150 O O . PRO A 1 140 ? -3.163 -40.851 -30.356 1.00 56.25 140 PRO A O 1
ATOM 1153 N N . ARG A 1 141 ? -4.165 -42.125 -28.806 1.00 55.28 141 ARG A N 1
ATOM 1154 C CA . ARG A 1 141 ? -5.528 -41.879 -29.256 1.00 55.28 141 ARG A CA 1
ATOM 1155 C C . ARG A 1 141 ? -5.831 -40.468 -28.781 1.00 55.28 141 ARG A C 1
ATOM 1157 O O . ARG A 1 141 ? -6.093 -40.258 -27.602 1.00 55.28 141 ARG A O 1
ATOM 1164 N N . ALA A 1 142 ? -5.689 -39.504 -29.686 1.00 50.81 142 ALA A N 1
ATOM 1165 C CA . ALA A 1 142 ? -6.055 -38.117 -29.476 1.00 50.81 142 ALA A CA 1
ATOM 1166 C C . ALA A 1 142 ? -7.549 -38.051 -29.134 1.00 50.81 142 ALA A C 1
ATOM 1168 O O . ALA A 1 142 ? -8.401 -37.900 -30.006 1.00 50.81 142 ALA A O 1
ATOM 1169 N N . SER A 1 143 ? -7.883 -38.220 -27.857 1.00 50.84 143 SER A N 1
ATOM 1170 C CA . SER A 1 143 ? -9.174 -37.830 -27.326 1.00 50.84 143 SER A CA 1
ATOM 1171 C C . SER A 1 143 ? -9.179 -36.308 -27.297 1.00 50.84 143 SER A C 1
ATOM 1173 O O . SER A 1 143 ? -8.787 -35.684 -26.310 1.00 50.84 143 SER A O 1
ATOM 1175 N N . HIS A 1 144 ? -9.570 -35.735 -28.436 1.00 46.25 144 HIS A N 1
ATOM 1176 C CA . HIS A 1 144 ? -10.299 -34.479 -28.509 1.00 46.25 144 HIS A CA 1
ATOM 1177 C C . HIS A 1 144 ? -11.425 -34.549 -27.474 1.00 46.25 144 HIS A C 1
ATOM 1179 O O . HIS A 1 144 ? -12.480 -35.119 -27.734 1.00 46.25 144 HIS A O 1
ATOM 1185 N N . HIS A 1 145 ? -11.171 -34.059 -26.266 1.00 46.44 145 HIS A N 1
ATOM 1186 C CA . HIS A 1 145 ? -12.241 -33.621 -25.395 1.00 46.44 145 HIS A CA 1
ATOM 1187 C C . HIS A 1 145 ? -12.101 -32.115 -25.304 1.00 46.44 145 HIS A C 1
ATOM 1189 O O . HIS A 1 145 ? -11.173 -31.594 -24.685 1.00 46.44 145 HIS A O 1
ATOM 1195 N N . ASP A 1 146 ? -13.006 -31.459 -26.018 1.00 44.72 146 ASP A N 1
ATOM 1196 C CA . ASP A 1 146 ? -13.200 -30.026 -26.044 1.00 44.72 146 ASP A CA 1
ATOM 1197 C C . ASP A 1 146 ? -13.301 -29.480 -24.618 1.00 44.72 146 ASP A C 1
ATOM 1199 O O . ASP A 1 146 ? -14.212 -29.815 -23.860 1.00 44.72 146 ASP A O 1
ATOM 1203 N N . THR A 1 147 ? -12.348 -28.627 -24.259 1.00 52.97 147 THR A N 1
ATOM 1204 C CA . THR A 1 147 ? -12.550 -27.535 -23.307 1.00 52.97 147 THR A CA 1
ATOM 1205 C C . THR A 1 147 ? -12.617 -26.249 -24.115 1.00 52.97 147 THR A C 1
ATOM 1207 O O . THR A 1 147 ? -11.696 -25.437 -24.168 1.00 52.97 147 THR A O 1
ATOM 1210 N N . GLU A 1 148 ? -13.742 -26.116 -24.808 1.00 48.38 148 GLU A N 1
ATOM 1211 C CA . GLU A 1 148 ? -14.226 -24.890 -25.418 1.00 48.38 148 GLU A CA 1
ATOM 1212 C C . GLU A 1 148 ? -14.851 -24.021 -24.318 1.00 48.38 148 GLU A C 1
ATOM 1214 O O . GLU A 1 148 ? -16.043 -24.113 -24.053 1.00 48.38 148 GLU A O 1
ATOM 1219 N N . VAL A 1 149 ? -14.039 -23.202 -23.642 1.00 51.09 149 VAL A N 1
ATOM 1220 C CA . VAL A 1 149 ? -14.511 -21.986 -22.958 1.00 51.09 149 VAL A CA 1
ATOM 1221 C C . VAL A 1 149 ? -13.430 -20.906 -23.082 1.00 51.09 149 VAL A C 1
ATOM 1223 O O . VAL A 1 149 ? -12.267 -21.136 -22.760 1.00 51.09 149 VAL A O 1
ATOM 1226 N N . ASP A 1 150 ? -13.861 -19.739 -23.561 1.00 45.91 150 ASP A N 1
ATOM 1227 C CA . ASP A 1 150 ? -13.162 -18.453 -23.658 1.00 45.91 150 ASP A CA 1
ATOM 1228 C C . ASP A 1 150 ? -12.042 -18.285 -24.692 1.00 45.91 150 ASP A C 1
ATOM 1230 O O . ASP A 1 150 ? -10.859 -18.099 -24.405 1.00 45.91 150 ASP A O 1
ATOM 1234 N N . ARG A 1 151 ? -12.481 -18.175 -25.950 1.00 47.06 151 ARG A N 1
ATOM 1235 C CA . ARG A 1 151 ? -11.816 -17.365 -26.978 1.00 47.06 151 ARG A CA 1
ATOM 1236 C C . ARG A 1 151 ? -12.573 -16.054 -27.184 1.00 47.06 151 ARG A C 1
ATOM 1238 O O . ARG A 1 151 ? -13.344 -15.947 -28.126 1.00 47.06 151 ARG A O 1
ATOM 1245 N N . HIS A 1 152 ? -12.327 -15.059 -26.339 1.00 44.91 152 HIS A N 1
ATOM 1246 C CA . HIS A 1 152 ? -12.529 -13.643 -26.669 1.00 44.91 152 HIS A CA 1
ATOM 1247 C C . HIS A 1 152 ? -11.401 -12.830 -26.022 1.00 44.91 152 HIS A C 1
ATOM 1249 O O . HIS A 1 152 ? -11.459 -12.535 -24.835 1.00 44.91 152 HIS A O 1
ATOM 1255 N N . ASN A 1 153 ? -10.353 -12.542 -26.804 1.00 39.62 153 ASN A N 1
ATOM 1256 C CA . ASN A 1 153 ? -9.731 -11.218 -26.987 1.00 39.62 153 ASN A CA 1
ATO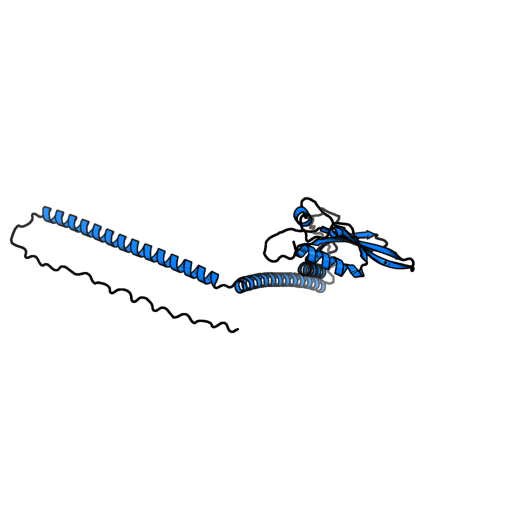M 1257 C C . ASN A 1 153 ? -8.266 -11.370 -27.476 1.00 39.62 153 ASN A C 1
ATOM 1259 O O . ASN A 1 153 ? -7.393 -11.734 -26.685 1.00 39.62 153 ASN A O 1
ATOM 1263 N N . PRO A 1 154 ? -7.954 -11.126 -28.764 1.00 48.47 154 PRO A N 1
ATOM 1264 C CA . PRO A 1 154 ? -6.601 -11.253 -29.288 1.00 48.47 154 PRO A CA 1
ATOM 1265 C C . PRO A 1 154 ? -5.950 -9.878 -29.507 1.00 48.47 154 PRO A C 1
ATOM 1267 O O . PRO A 1 154 ? -5.980 -9.378 -30.622 1.00 48.47 154 PRO A O 1
ATOM 1270 N N . SER A 1 155 ? -5.310 -9.281 -28.492 1.00 40.88 155 SER A N 1
ATOM 1271 C CA . SER A 1 155 ? -4.299 -8.219 -28.728 1.00 40.88 155 SER A CA 1
ATOM 1272 C C . SER A 1 155 ? -3.448 -7.830 -27.510 1.00 40.88 155 SER A C 1
ATOM 1274 O O . SER A 1 155 ? -3.085 -6.668 -27.353 1.00 40.88 155 SER A O 1
ATOM 1276 N N . HIS A 1 156 ? -3.067 -8.774 -26.653 1.00 45.47 156 HIS A N 1
ATOM 1277 C CA . HIS A 1 156 ? -1.931 -8.561 -25.755 1.00 45.47 156 HIS A CA 1
ATOM 1278 C C . HIS A 1 156 ? -1.165 -9.873 -25.643 1.00 45.47 156 HIS A C 1
ATOM 1280 O O . HIS A 1 156 ? -1.489 -10.749 -24.844 1.00 45.47 156 HIS A O 1
ATOM 1286 N N . LYS A 1 157 ? -0.134 -10.027 -26.482 1.00 45.09 157 LYS A N 1
ATOM 1287 C CA . LYS A 1 157 ? 0.948 -10.981 -26.225 1.00 45.09 157 LYS A CA 1
ATOM 1288 C C . LYS A 1 157 ? 1.716 -10.471 -25.000 1.00 45.09 157 LYS A C 1
ATOM 1290 O O . LYS A 1 157 ? 2.840 -10.004 -25.120 1.00 45.09 157 LYS A O 1
ATOM 1295 N N . GLN A 1 158 ? 1.099 -10.543 -23.822 1.00 50.88 158 GLN A N 1
ATOM 1296 C CA . GLN A 1 158 ? 1.839 -10.563 -22.573 1.00 50.88 158 GLN A CA 1
ATOM 1297 C C . GLN A 1 158 ? 2.618 -11.873 -22.609 1.00 50.88 158 GLN A C 1
ATOM 1299 O O . GLN A 1 158 ? 2.082 -12.952 -22.343 1.00 50.88 158 GLN A O 1
ATOM 1304 N N . SER A 1 159 ? 3.873 -11.796 -23.051 1.00 55.03 159 SER A N 1
ATOM 1305 C CA . SER A 1 159 ? 4.858 -12.811 -22.716 1.00 55.03 159 SER A CA 1
ATOM 1306 C C . SER A 1 159 ? 4.678 -13.082 -21.226 1.00 55.03 159 SER A C 1
ATOM 1308 O O . SER A 1 159 ? 4.672 -12.147 -20.428 1.00 55.03 159 SER A O 1
ATOM 1310 N N . LYS A 1 160 ? 4.411 -14.338 -20.851 1.00 58.62 160 LYS A N 1
ATOM 1311 C CA . LYS A 1 160 ? 4.397 -14.726 -19.440 1.00 58.62 160 LYS A CA 1
ATOM 1312 C C . LYS A 1 160 ? 5.789 -14.409 -18.912 1.00 58.62 160 LYS A C 1
ATOM 1314 O O . LYS A 1 160 ? 6.714 -15.193 -19.129 1.00 58.62 160 LYS A O 1
ATOM 1319 N N . ALA A 1 161 ? 5.939 -13.227 -18.321 1.00 65.31 161 ALA A N 1
ATOM 1320 C CA . ALA A 1 161 ? 7.132 -12.836 -17.610 1.00 65.31 161 ALA A CA 1
ATOM 1321 C C . ALA A 1 161 ? 7.413 -13.958 -16.610 1.00 65.31 161 ALA A C 1
ATOM 1323 O O . ALA A 1 161 ? 6.486 -14.545 -16.038 1.00 65.31 161 ALA A O 1
ATOM 1324 N N . SER A 1 162 ? 8.679 -14.347 -16.480 1.00 82.31 162 SER A N 1
ATOM 1325 C CA . SER A 1 162 ? 9.036 -15.325 -15.463 1.00 82.31 162 SER A CA 1
ATOM 1326 C C . SER A 1 162 ? 8.532 -14.807 -14.108 1.00 82.31 162 SER A C 1
ATOM 1328 O O . SER A 1 162 ? 8.582 -13.599 -13.868 1.00 82.31 162 SER A O 1
ATOM 1330 N N . PRO A 1 163 ? 8.051 -15.682 -13.208 1.00 82.69 163 PRO A N 1
ATOM 1331 C CA . PRO A 1 163 ? 7.620 -15.253 -11.874 1.00 82.69 163 PRO A CA 1
ATOM 1332 C C . PRO A 1 163 ? 8.720 -14.461 -11.143 1.00 82.69 163 PRO A C 1
ATOM 1334 O O . PRO A 1 163 ? 8.426 -13.585 -10.332 1.00 82.69 163 PRO A O 1
ATOM 1337 N N . ASP A 1 164 ? 9.981 -14.719 -11.492 1.00 84.81 164 ASP A N 1
ATOM 1338 C CA . ASP A 1 164 ? 11.147 -13.988 -11.006 1.00 84.81 164 ASP A CA 1
ATOM 1339 C C . ASP A 1 164 ? 11.180 -12.530 -11.490 1.00 84.81 164 ASP A C 1
ATOM 1341 O O . ASP A 1 164 ? 11.516 -11.643 -10.711 1.00 84.81 164 ASP A O 1
ATOM 1345 N N . ALA A 1 165 ? 10.798 -12.244 -12.740 1.00 85.75 165 ALA A N 1
ATOM 1346 C CA . ALA A 1 165 ? 10.757 -10.877 -13.264 1.00 85.75 165 ALA A CA 1
ATOM 1347 C C . ALA A 1 165 ? 9.685 -10.033 -12.557 1.00 85.75 165 ALA A C 1
ATOM 1349 O O . ALA A 1 165 ? 9.940 -8.880 -12.205 1.00 85.75 165 ALA A O 1
ATOM 1350 N N . ASP A 1 166 ? 8.523 -10.625 -12.274 1.00 86.38 166 ASP A N 1
ATOM 1351 C CA . ASP A 1 166 ? 7.464 -9.964 -11.506 1.00 86.38 166 ASP A CA 1
ATOM 1352 C C . ASP A 1 166 ? 7.884 -9.726 -10.050 1.00 86.38 166 ASP A C 1
ATOM 1354 O O . ASP A 1 166 ? 7.609 -8.666 -9.483 1.00 86.38 166 ASP A O 1
ATOM 1358 N N . ALA A 1 167 ? 8.588 -10.684 -9.437 1.00 86.25 167 ALA A N 1
ATOM 1359 C CA . ALA A 1 167 ? 9.135 -10.521 -8.092 1.00 86.25 167 ALA A CA 1
ATOM 1360 C C . ALA A 1 167 ? 10.178 -9.395 -8.040 1.00 86.25 167 ALA A C 1
ATOM 1362 O O . ALA A 1 167 ? 10.138 -8.559 -7.138 1.00 86.25 167 ALA A O 1
ATOM 1363 N N . VAL A 1 168 ? 11.070 -9.332 -9.030 1.00 89.81 168 VAL A N 1
ATOM 1364 C CA . VAL A 1 168 ? 12.064 -8.262 -9.161 1.00 89.81 168 VAL A CA 1
ATOM 1365 C C . VAL A 1 168 ? 11.379 -6.908 -9.343 1.00 89.81 168 VAL A C 1
ATOM 1367 O O . VAL A 1 168 ? 11.726 -5.963 -8.638 1.00 89.81 168 VAL A O 1
ATOM 1370 N N . LYS A 1 169 ? 10.363 -6.815 -10.209 1.00 88.94 169 LYS A N 1
ATOM 1371 C CA . LYS A 1 169 ? 9.583 -5.586 -10.409 1.00 88.94 169 LYS A CA 1
ATOM 1372 C C . LYS A 1 169 ? 8.981 -5.078 -9.098 1.00 88.94 169 LYS A C 1
ATOM 1374 O O . LYS A 1 169 ? 9.162 -3.909 -8.778 1.00 88.94 169 LYS A O 1
ATOM 1379 N N . ARG A 1 170 ? 8.356 -5.963 -8.314 1.00 87.00 170 ARG A N 1
ATOM 1380 C CA . ARG A 1 170 ? 7.789 -5.618 -6.997 1.00 87.00 170 ARG A CA 1
ATOM 1381 C C . ARG A 1 170 ? 8.844 -5.141 -6.006 1.00 87.00 170 ARG A C 1
ATOM 1383 O O . ARG A 1 170 ? 8.610 -4.185 -5.284 1.00 87.00 170 ARG A O 1
ATOM 1390 N N . ILE A 1 171 ? 10.014 -5.778 -5.982 1.00 89.50 171 ILE A N 1
ATOM 1391 C CA . ILE A 1 171 ? 11.122 -5.342 -5.123 1.00 89.50 171 ILE A CA 1
ATOM 1392 C C . ILE A 1 171 ? 11.564 -3.924 -5.512 1.00 89.50 171 ILE A C 1
ATOM 1394 O O . ILE A 1 171 ? 11.739 -3.079 -4.639 1.00 89.50 171 ILE A O 1
ATOM 1398 N N . TYR A 1 172 ? 11.721 -3.630 -6.804 1.00 90.19 172 TYR A N 1
ATOM 1399 C CA . TYR A 1 172 ? 12.097 -2.284 -7.249 1.00 90.19 172 TYR A CA 1
ATOM 1400 C C . TYR A 1 172 ? 11.018 -1.238 -6.962 1.00 90.19 172 TYR A C 1
ATOM 1402 O O . TYR A 1 172 ? 11.352 -0.133 -6.536 1.00 90.19 172 TYR A O 1
ATOM 1410 N N . GLU A 1 173 ? 9.751 -1.591 -7.148 1.00 89.56 173 GLU A N 1
ATOM 1411 C CA . GLU A 1 173 ? 8.602 -0.769 -6.766 1.00 89.56 173 GLU A CA 1
ATOM 1412 C C . GLU A 1 173 ? 8.635 -0.440 -5.267 1.00 89.56 173 GLU A C 1
ATOM 1414 O O . GLU A 1 173 ? 8.653 0.734 -4.907 1.00 89.56 173 GLU A O 1
ATOM 1419 N N . ASP A 1 174 ? 8.791 -1.440 -4.396 1.00 86.12 174 ASP A N 1
ATOM 1420 C CA . ASP A 1 174 ? 8.863 -1.244 -2.943 1.00 86.12 174 ASP A CA 1
ATOM 1421 C C . ASP A 1 174 ? 10.067 -0.379 -2.518 1.00 86.12 174 ASP A C 1
ATOM 1423 O O . ASP A 1 174 ? 9.968 0.431 -1.592 1.00 86.12 174 ASP A O 1
ATOM 1427 N N . LEU A 1 175 ? 11.227 -0.550 -3.166 1.00 87.31 175 LEU A N 1
ATOM 1428 C CA . LEU A 1 175 ? 12.444 0.194 -2.824 1.00 87.31 175 LEU A CA 1
ATOM 1429 C C . LEU A 1 175 ? 12.441 1.639 -3.330 1.00 87.31 175 LEU A C 1
ATOM 1431 O O . LEU A 1 175 ? 13.057 2.499 -2.697 1.00 87.31 175 LEU A O 1
ATOM 1435 N N . THR A 1 176 ? 11.834 1.898 -4.488 1.00 89.62 176 THR A N 1
ATOM 1436 C CA . THR A 1 176 ? 11.976 3.182 -5.195 1.00 89.62 176 THR A CA 1
ATOM 1437 C C . THR A 1 176 ? 10.688 3.991 -5.281 1.00 89.62 176 THR A C 1
ATOM 1439 O O . THR A 1 176 ? 10.755 5.188 -5.543 1.00 89.62 176 THR A O 1
ATOM 1442 N N . GLY A 1 177 ? 9.529 3.362 -5.084 1.00 89.19 177 GLY A N 1
ATOM 1443 C CA . GLY A 1 177 ? 8.213 3.956 -5.318 1.00 89.19 177 GLY A CA 1
ATOM 1444 C C . GLY A 1 177 ? 7.852 4.135 -6.798 1.00 89.19 177 GLY A C 1
ATOM 1445 O O . GLY A 1 177 ? 6.780 4.652 -7.091 1.00 89.19 177 GLY A O 1
ATOM 1446 N N . PHE A 1 178 ? 8.713 3.744 -7.746 1.00 92.50 178 PHE A N 1
ATOM 1447 C CA . PHE A 1 178 ? 8.415 3.835 -9.177 1.00 92.50 178 PHE A CA 1
ATOM 1448 C C . PHE A 1 178 ? 7.849 2.518 -9.712 1.00 92.50 178 PHE A C 1
ATOM 1450 O O . PHE A 1 178 ? 8.469 1.460 -9.593 1.00 92.50 178 PHE A O 1
ATOM 1457 N N . VAL A 1 179 ? 6.706 2.607 -10.387 1.00 92.56 179 VAL A N 1
ATOM 1458 C CA . VAL A 1 179 ? 6.011 1.492 -11.028 1.00 92.56 179 VAL A CA 1
ATOM 1459 C C . VAL A 1 179 ? 6.103 1.652 -12.537 1.00 92.56 179 VAL A C 1
ATOM 1461 O O . VAL A 1 179 ? 5.507 2.561 -13.111 1.00 92.56 179 VAL A O 1
ATOM 1464 N N . VAL A 1 180 ? 6.818 0.748 -13.207 1.00 93.75 180 VAL A N 1
ATOM 1465 C CA . VAL A 1 180 ? 6.801 0.678 -14.678 1.00 93.75 180 VAL A CA 1
ATOM 1466 C C . VAL A 1 180 ? 5.492 0.016 -15.109 1.00 93.75 180 VAL A C 1
ATOM 1468 O O . VAL A 1 180 ? 5.316 -1.190 -14.922 1.00 93.75 180 VAL A O 1
ATOM 1471 N N . THR A 1 181 ? 4.550 0.783 -15.647 1.00 92.25 181 THR A N 1
ATOM 1472 C CA . THR A 1 181 ? 3.223 0.284 -16.041 1.00 92.25 181 THR A CA 1
ATOM 1473 C C . THR A 1 181 ? 3.252 -0.360 -17.419 1.00 92.25 181 THR A C 1
ATOM 1475 O O . THR A 1 181 ? 2.688 -1.437 -17.603 1.00 92.25 181 THR A O 1
ATOM 1478 N N . GLU A 1 182 ? 3.966 0.254 -18.359 1.00 93.31 182 GLU A N 1
ATOM 1479 C CA . GLU A 1 182 ? 3.994 -0.152 -19.760 1.00 93.31 182 GLU A CA 1
ATOM 1480 C C . GLU A 1 182 ? 5.395 0.032 -20.351 1.00 93.31 182 GLU A C 1
ATOM 1482 O O . GLU A 1 182 ? 6.163 0.903 -19.937 1.00 93.31 182 GLU A O 1
ATOM 1487 N N . THR A 1 183 ? 5.752 -0.821 -21.307 1.00 94.19 183 THR A N 1
ATOM 1488 C CA . THR A 1 183 ? 6.983 -0.695 -22.090 1.00 94.19 183 THR A CA 1
ATOM 1489 C C . THR A 1 183 ? 6.616 -0.833 -23.557 1.00 94.19 183 THR A C 1
ATOM 1491 O O . THR A 1 183 ? 6.231 -1.912 -24.002 1.00 94.19 183 THR A O 1
ATOM 1494 N N . GLU A 1 184 ? 6.717 0.269 -24.285 1.00 95.00 184 GLU A N 1
ATOM 1495 C CA . GLU A 1 184 ? 6.440 0.362 -25.715 1.00 95.00 184 GLU A CA 1
ATOM 1496 C C . GLU A 1 184 ? 7.768 0.368 -26.483 1.00 95.00 184 GLU A C 1
ATOM 1498 O O . GLU A 1 184 ? 8.751 0.951 -26.023 1.00 95.00 184 GLU A O 1
ATOM 1503 N N . ILE A 1 185 ? 7.814 -0.280 -27.647 1.00 93.31 185 ILE A N 1
ATOM 1504 C CA . ILE A 1 185 ? 8.934 -0.150 -28.589 1.00 93.31 185 ILE A CA 1
ATOM 1505 C C . ILE A 1 185 ? 8.553 0.979 -29.548 1.00 93.31 185 ILE A C 1
ATOM 1507 O O . ILE A 1 185 ? 7.544 0.868 -30.240 1.00 93.31 185 ILE A O 1
ATOM 1511 N N . VAL A 1 186 ? 9.308 2.078 -29.530 1.00 90.94 186 VAL A N 1
ATOM 1512 C CA . VAL A 1 186 ? 9.037 3.277 -30.344 1.00 90.94 186 VAL A CA 1
ATOM 1513 C C . VAL A 1 186 ? 9.627 3.127 -31.742 1.00 90.94 186 VAL A C 1
ATOM 1515 O O . VAL A 1 186 ? 8.991 3.503 -32.722 1.00 90.94 186 VAL A O 1
ATOM 1518 N N . ASP A 1 187 ? 10.821 2.544 -31.826 1.00 90.38 187 ASP A N 1
ATOM 1519 C CA . ASP A 1 187 ? 11.524 2.271 -33.075 1.00 90.38 187 ASP A CA 1
ATOM 1520 C C . ASP A 1 187 ? 11.984 0.807 -33.071 1.00 90.38 187 ASP A C 1
ATOM 1522 O O . ASP A 1 187 ? 12.813 0.412 -32.247 1.00 90.38 187 ASP A O 1
ATOM 1526 N N . GLU A 1 188 ? 11.412 -0.014 -33.957 1.00 87.81 188 GLU A N 1
ATOM 1527 C CA . GLU A 1 188 ? 11.760 -1.435 -34.078 1.00 87.81 188 GLU A CA 1
ATOM 1528 C C . GLU A 1 188 ? 13.172 -1.641 -34.643 1.00 87.81 188 GLU A C 1
ATOM 1530 O O . GLU A 1 188 ? 13.829 -2.620 -34.285 1.00 87.81 188 GLU A O 1
ATOM 1535 N N . GLU A 1 189 ? 13.667 -0.720 -35.476 1.00 88.94 189 GLU A N 1
ATOM 1536 C CA . GLU A 1 189 ? 14.985 -0.840 -36.106 1.00 88.94 189 GLU A CA 1
ATOM 1537 C C . GLU A 1 189 ? 16.096 -0.573 -35.092 1.00 88.94 189 GLU A C 1
ATOM 1539 O O . GLU A 1 189 ? 17.073 -1.319 -35.007 1.00 88.94 189 GLU A O 1
ATOM 1544 N N . GLN A 1 190 ? 15.912 0.462 -34.271 1.00 85.44 190 GLN A N 1
ATOM 1545 C CA . GLN A 1 190 ? 16.867 0.851 -33.231 1.00 85.44 190 GLN A CA 1
ATOM 1546 C C . GLN A 1 190 ? 16.577 0.192 -31.876 1.00 85.44 190 GLN A C 1
ATOM 1548 O O . GLN A 1 190 ? 17.360 0.326 -30.938 1.00 85.44 190 GLN A O 1
ATOM 1553 N N . SER A 1 191 ? 15.471 -0.555 -31.767 1.00 89.50 191 SER A N 1
ATOM 1554 C CA . SER A 1 191 ? 14.992 -1.158 -30.517 1.00 89.50 191 SER A CA 1
ATOM 1555 C C . SER A 1 191 ? 14.802 -0.145 -29.377 1.00 89.50 191 SER A C 1
ATOM 1557 O O . SER A 1 191 ? 14.947 -0.511 -28.206 1.00 89.50 191 SER A O 1
ATOM 1559 N N . LEU A 1 192 ? 14.463 1.106 -29.711 1.00 92.56 192 LEU A N 1
ATOM 1560 C CA . LEU A 1 192 ? 14.251 2.178 -28.738 1.00 92.56 192 LEU A CA 1
ATOM 1561 C C . LEU A 1 192 ? 12.976 1.935 -27.946 1.00 92.56 192 LEU A C 1
ATOM 1563 O O . LEU A 1 192 ? 11.920 1.628 -28.510 1.00 92.56 192 LEU A O 1
ATOM 1567 N N . ARG A 1 193 ? 13.066 2.095 -26.628 1.00 95.31 193 ARG A N 1
ATOM 1568 C CA . ARG A 1 193 ? 11.949 1.835 -25.721 1.00 95.31 193 ARG A CA 1
ATOM 1569 C C . ARG A 1 193 ? 11.417 3.114 -25.103 1.00 95.31 193 ARG A C 1
ATOM 1571 O O . ARG A 1 193 ? 12.169 4.017 -24.741 1.00 95.31 193 ARG A O 1
ATOM 1578 N N . ARG A 1 194 ? 10.102 3.139 -24.903 1.00 96.62 194 ARG A N 1
ATOM 1579 C CA . ARG A 1 194 ? 9.409 4.099 -24.050 1.00 96.62 194 ARG A CA 1
ATOM 1580 C C . ARG A 1 194 ? 8.827 3.370 -22.851 1.00 96.62 194 ARG A C 1
ATOM 1582 O O . ARG A 1 194 ? 8.026 2.447 -22.982 1.00 96.62 194 ARG A O 1
ATOM 1589 N N . PHE A 1 195 ? 9.227 3.805 -21.669 1.00 96.69 195 PHE A N 1
ATOM 1590 C CA . PHE A 1 195 ? 8.746 3.283 -20.400 1.00 96.69 195 PHE A CA 1
ATOM 1591 C C . PHE A 1 195 ? 7.696 4.235 -19.846 1.00 96.69 195 PHE A C 1
ATOM 1593 O O . PHE A 1 195 ? 8.004 5.404 -19.616 1.00 96.69 195 PHE A O 1
ATOM 1600 N N . ARG A 1 196 ? 6.477 3.752 -19.598 1.00 96.38 196 ARG A N 1
ATOM 1601 C CA . ARG A 1 196 ? 5.484 4.497 -18.816 1.00 96.38 196 ARG A CA 1
ATOM 1602 C C . ARG A 1 196 ? 5.678 4.177 -17.347 1.00 96.38 196 ARG A C 1
ATOM 1604 O O . ARG A 1 196 ? 5.727 3.007 -16.963 1.00 96.38 196 ARG A O 1
ATOM 1611 N N . ILE A 1 197 ? 5.827 5.218 -16.543 1.00 95.19 197 ILE A N 1
ATOM 1612 C CA . ILE A 1 197 ? 6.169 5.112 -15.132 1.00 95.19 197 ILE A CA 1
ATOM 1613 C C . ILE A 1 197 ? 5.148 5.915 -14.332 1.00 95.19 197 ILE A C 1
ATOM 1615 O O . ILE A 1 197 ? 4.825 7.050 -14.680 1.00 95.19 197 ILE A O 1
ATOM 1619 N N . ALA A 1 198 ? 4.642 5.309 -13.266 1.00 92.94 198 ALA A N 1
ATOM 1620 C CA . ALA A 1 198 ? 3.865 5.979 -12.238 1.00 92.94 198 ALA A CA 1
ATOM 1621 C C . ALA A 1 198 ? 4.685 6.007 -10.947 1.00 92.94 198 ALA A C 1
ATOM 1623 O O . ALA A 1 198 ? 5.329 5.015 -10.599 1.00 92.94 198 ALA A O 1
ATOM 1624 N N . PHE A 1 199 ? 4.693 7.131 -10.242 1.00 91.75 199 PHE A N 1
ATOM 1625 C CA . PHE A 1 199 ? 5.271 7.205 -8.908 1.00 91.75 199 PHE A CA 1
ATOM 1626 C C . PHE A 1 199 ? 4.187 6.967 -7.861 1.00 91.75 199 PHE A C 1
ATOM 1628 O O . PHE A 1 199 ? 3.391 7.858 -7.596 1.00 91.75 199 PHE A O 1
ATOM 1635 N N . SER A 1 200 ? 4.187 5.793 -7.239 1.00 81.50 200 SER A N 1
ATOM 1636 C CA . SER A 1 200 ? 3.366 5.517 -6.066 1.00 81.50 200 SER A CA 1
ATOM 1637 C C . SER A 1 200 ? 4.175 5.902 -4.826 1.00 81.50 200 SER A C 1
ATOM 1639 O O . SER A 1 200 ? 5.074 5.167 -4.404 1.00 81.50 200 SER A O 1
ATOM 1641 N N . GLY A 1 201 ? 3.915 7.083 -4.263 1.00 72.62 201 GLY A N 1
ATOM 1642 C CA . GLY A 1 201 ? 4.640 7.581 -3.094 1.00 72.62 201 GLY A CA 1
ATOM 1643 C C . GLY A 1 201 ? 4.705 6.550 -1.963 1.00 72.62 201 GLY A C 1
ATOM 1644 O O . GLY A 1 201 ? 3.686 6.144 -1.409 1.00 72.62 201 GLY A O 1
ATOM 1645 N N . ALA A 1 202 ? 5.917 6.122 -1.592 1.00 55.72 202 ALA A N 1
ATOM 1646 C CA . ALA A 1 202 ? 6.127 5.173 -0.501 1.00 55.72 202 ALA A CA 1
ATOM 1647 C C . ALA A 1 202 ? 5.923 5.867 0.861 1.00 55.72 202 ALA A C 1
ATOM 1649 O O . ALA A 1 202 ? 6.871 6.305 1.520 1.00 55.72 202 ALA A O 1
ATOM 1650 N N . GLY A 1 203 ? 4.656 5.978 1.267 1.00 53.22 203 GLY A N 1
ATOM 1651 C CA . GLY A 1 203 ? 4.178 6.602 2.500 1.00 53.22 203 GLY A CA 1
ATOM 1652 C C . GLY A 1 203 ? 3.383 5.633 3.373 1.00 53.22 203 GLY A C 1
ATOM 1653 O O . GLY A 1 203 ? 2.167 5.719 3.489 1.00 53.22 203 GLY A O 1
ATOM 1654 N N . TYR A 1 204 ? 4.110 4.705 3.991 1.00 47.09 204 TYR A N 1
ATOM 1655 C CA . TYR A 1 204 ? 3.785 3.940 5.196 1.00 47.09 204 TYR A CA 1
ATOM 1656 C C . TYR A 1 204 ? 2.824 4.677 6.154 1.00 47.09 204 TYR A C 1
ATOM 1658 O O . TYR A 1 204 ? 3.285 5.531 6.903 1.00 47.09 204 TYR A O 1
ATOM 1666 N N . ASN A 1 205 ? 1.518 4.367 6.101 1.00 43.09 205 ASN A N 1
ATOM 1667 C CA . ASN A 1 205 ? 0.495 4.456 7.174 1.00 43.09 205 ASN A CA 1
ATOM 1668 C C . ASN A 1 205 ? -0.945 4.451 6.605 1.00 43.09 205 ASN A C 1
ATOM 1670 O O . ASN A 1 205 ? -1.791 5.216 7.055 1.00 43.09 205 ASN A O 1
ATOM 1674 N N . GLY A 1 206 ? -1.251 3.612 5.606 1.00 47.91 206 GLY A N 1
ATOM 1675 C CA . GLY A 1 206 ? -2.641 3.312 5.216 1.00 47.91 206 GLY A CA 1
ATOM 1676 C C . GLY A 1 206 ? -3.506 4.492 4.742 1.00 47.91 206 GLY A C 1
ATOM 1677 O O . GLY A 1 206 ? -4.711 4.316 4.581 1.00 47.91 206 GLY A O 1
ATOM 1678 N N . SER A 1 207 ? -2.923 5.670 4.512 1.00 46.03 207 SER A N 1
ATOM 1679 C CA . SER A 1 207 ? -3.624 6.836 3.986 1.00 46.03 207 SER A CA 1
ATOM 1680 C C . SER A 1 207 ? -3.234 7.006 2.527 1.00 46.03 207 SER A C 1
ATOM 1682 O O . SER A 1 207 ? -2.142 7.474 2.218 1.00 46.03 207 SER A O 1
ATOM 1684 N N . TYR A 1 208 ? -4.135 6.568 1.651 1.00 47.84 208 TYR A N 1
ATOM 1685 C CA . TYR A 1 208 ? -4.073 6.637 0.193 1.00 47.84 208 TYR A CA 1
ATOM 1686 C C . TYR A 1 208 ? -4.070 8.089 -0.310 1.00 47.84 208 TYR A C 1
ATOM 1688 O O . TYR A 1 208 ? -5.037 8.541 -0.920 1.00 47.84 208 TYR A O 1
ATOM 1696 N N . ILE A 1 209 ? -3.008 8.850 -0.048 1.00 50.50 209 ILE A N 1
ATOM 1697 C CA . ILE A 1 209 ? -2.787 10.093 -0.787 1.00 50.50 209 ILE A CA 1
ATOM 1698 C C . ILE A 1 209 ? -2.127 9.684 -2.104 1.00 50.50 209 ILE A C 1
ATOM 1700 O O . ILE A 1 209 ? -0.915 9.517 -2.192 1.00 50.50 209 ILE A O 1
ATOM 1704 N N . LEU A 1 210 ? -2.992 9.421 -3.083 1.00 54.97 210 LEU A N 1
ATOM 1705 C CA . LEU A 1 210 ? -2.700 9.091 -4.477 1.00 54.97 210 LEU A CA 1
ATOM 1706 C C . LEU A 1 210 ? -2.099 10.310 -5.192 1.00 54.97 210 LEU A C 1
ATOM 1708 O O . LEU A 1 210 ? -2.764 10.946 -6.006 1.00 54.97 210 LEU A O 1
ATOM 1712 N N . THR A 1 211 ? -0.864 10.686 -4.873 1.00 59.66 211 THR A N 1
ATOM 1713 C CA . THR A 1 211 ? -0.081 11.565 -5.752 1.00 59.66 211 THR A CA 1
ATOM 1714 C C . THR A 1 211 ? 0.694 10.708 -6.739 1.00 59.66 211 THR A C 1
ATOM 1716 O O . THR A 1 211 ? 1.914 10.565 -6.655 1.00 59.66 211 THR A O 1
ATOM 1719 N N . ASP A 1 212 ? -0.045 10.121 -7.678 1.00 77.06 212 ASP A N 1
ATOM 1720 C CA . ASP A 1 212 ? 0.534 9.338 -8.761 1.00 77.06 212 ASP A CA 1
ATOM 1721 C C . ASP A 1 212 ? 1.049 10.305 -9.835 1.00 77.06 212 ASP A C 1
ATOM 1723 O O . ASP A 1 212 ? 0.316 10.696 -10.740 1.00 77.06 212 ASP A O 1
ATOM 1727 N N . LEU A 1 213 ? 2.315 10.732 -9.744 1.00 91.44 213 LEU A N 1
ATOM 1728 C CA . LEU A 1 213 ? 2.944 11.412 -10.880 1.00 91.44 213 LEU A CA 1
ATOM 1729 C C . LEU A 1 213 ? 3.149 10.382 -11.993 1.00 91.44 213 LEU A C 1
ATOM 1731 O O . LEU A 1 213 ? 3.914 9.427 -11.827 1.00 91.44 213 LEU A O 1
ATOM 1735 N N . HIS A 1 214 ? 2.508 10.606 -13.136 1.00 95.00 214 HIS A N 1
ATOM 1736 C CA . HIS A 1 214 ? 2.711 9.810 -14.340 1.00 95.00 214 HIS A CA 1
ATOM 1737 C C . HIS A 1 214 ? 3.691 10.504 -15.285 1.00 95.00 214 HIS A C 1
ATOM 1739 O O . HIS A 1 214 ? 3.553 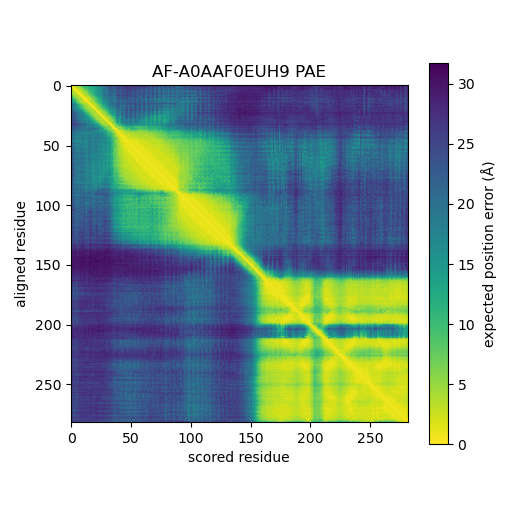11.686 -15.591 1.00 95.00 214 HIS A O 1
ATOM 17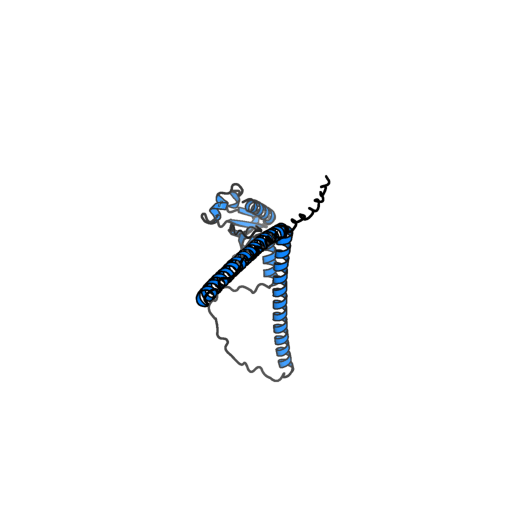45 N N . PHE A 1 215 ? 4.671 9.761 -15.789 1.00 97.00 215 PHE A N 1
ATOM 1746 C CA . PHE A 1 215 ? 5.619 10.248 -16.789 1.00 97.00 215 PHE A CA 1
ATOM 1747 C C . PHE A 1 215 ? 6.062 9.116 -17.721 1.00 97.00 215 PHE A C 1
ATOM 1749 O O . PHE A 1 215 ? 5.807 7.932 -17.485 1.00 97.00 215 PHE A O 1
ATOM 1756 N N . SER A 1 216 ? 6.711 9.473 -18.822 1.00 97.75 216 SER A N 1
ATOM 1757 C CA . SER A 1 216 ? 7.394 8.528 -19.698 1.00 97.75 216 SER A CA 1
ATOM 1758 C C . SER A 1 216 ? 8.878 8.837 -19.800 1.00 97.75 216 SER A C 1
ATOM 1760 O O . SER A 1 216 ? 9.280 9.997 -19.760 1.00 97.75 216 SER A O 1
ATOM 1762 N N . LEU A 1 217 ? 9.681 7.782 -19.924 1.00 97.56 217 LEU A N 1
ATOM 1763 C CA . LEU A 1 217 ? 11.090 7.862 -20.293 1.00 97.56 217 LEU A CA 1
ATOM 1764 C C . LEU A 1 217 ? 11.273 7.191 -21.644 1.00 97.56 217 LEU A C 1
ATOM 1766 O O . LEU A 1 217 ? 11.001 6.000 -21.775 1.00 97.56 217 LEU A O 1
ATOM 1770 N N . GLU A 1 218 ? 11.723 7.952 -22.628 1.00 97.38 218 GLU A N 1
ATOM 1771 C CA . GLU A 1 218 ? 11.980 7.471 -23.981 1.00 97.38 218 GLU A CA 1
ATOM 1772 C C . GLU A 1 218 ? 13.477 7.475 -24.276 1.00 97.38 218 GLU A C 1
ATOM 1774 O O . GLU A 1 218 ? 14.167 8.460 -24.010 1.00 97.38 218 GLU A O 1
ATOM 1779 N N . GLU A 1 219 ? 13.980 6.362 -24.799 1.00 96.62 219 GLU A N 1
ATOM 1780 C CA . GLU A 1 219 ? 15.358 6.249 -25.267 1.00 96.62 219 GLU A CA 1
ATOM 1781 C C . GLU A 1 219 ? 15.529 7.007 -26.589 1.00 96.62 219 GLU A C 1
ATOM 1783 O O . GLU A 1 219 ? 14.703 6.904 -27.493 1.00 96.62 219 GLU A O 1
ATOM 1788 N N . SER A 1 220 ? 16.608 7.779 -26.706 1.00 94.69 220 SER A N 1
ATOM 1789 C CA . SER A 1 220 ? 16.943 8.532 -27.911 1.00 94.69 220 SER A CA 1
ATOM 1790 C C . SER A 1 220 ? 18.440 8.452 -28.187 1.00 94.69 220 SER A C 1
ATOM 1792 O O . SER A 1 220 ? 19.264 8.543 -27.277 1.00 94.69 220 SER A O 1
ATOM 1794 N N . HIS A 1 221 ? 18.803 8.331 -29.460 1.00 93.88 221 HIS A N 1
ATOM 1795 C CA . HIS A 1 221 ? 20.184 8.429 -29.908 1.00 93.88 221 HIS A CA 1
ATOM 1796 C C . HIS A 1 221 ? 20.441 9.811 -30.516 1.00 93.88 221 HIS A C 1
ATOM 1798 O O . HIS A 1 221 ? 19.666 10.302 -31.336 1.00 93.88 221 HIS A O 1
ATOM 1804 N N . ALA A 1 222 ? 21.521 10.466 -30.090 1.00 90.38 222 ALA A N 1
ATOM 1805 C CA . ALA A 1 222 ? 22.077 11.629 -30.777 1.00 90.38 222 ALA A CA 1
ATOM 1806 C C . ALA A 1 222 ? 23.411 11.247 -31.412 1.00 90.38 222 ALA A C 1
ATOM 1808 O O . ALA A 1 222 ? 24.278 10.674 -30.750 1.00 90.38 222 ALA A O 1
ATOM 1809 N N . GLU A 1 223 ? 23.588 11.598 -32.683 1.00 88.56 223 GLU A N 1
ATOM 1810 C CA . GLU A 1 223 ? 24.902 11.556 -33.315 1.00 88.56 223 GLU A CA 1
ATOM 1811 C C . GLU A 1 223 ? 25.716 12.764 -32.846 1.00 88.56 223 GLU A C 1
ATOM 1813 O O . GLU A 1 223 ? 25.317 13.915 -33.036 1.00 88.56 223 GLU A O 1
ATOM 1818 N N . GLU A 1 224 ? 26.856 12.512 -32.205 1.00 89.38 224 GLU A N 1
ATOM 1819 C CA . GLU A 1 224 ? 27.840 13.560 -31.956 1.00 89.38 224 GLU A CA 1
ATOM 1820 C C . GLU A 1 224 ? 28.686 13.812 -33.208 1.00 89.38 224 GLU A C 1
ATOM 1822 O O . GLU A 1 224 ? 28.975 12.894 -33.976 1.00 89.38 224 GLU A O 1
ATOM 1827 N N . GLU A 1 225 ? 29.222 15.029 -33.347 1.00 89.06 225 GLU A N 1
ATOM 1828 C CA . GLU A 1 225 ? 30.205 15.379 -34.391 1.00 89.06 225 GLU A CA 1
ATOM 1829 C C . GLU A 1 225 ? 31.452 14.467 -34.375 1.00 89.06 225 GLU A C 1
ATOM 1831 O O . GLU A 1 225 ? 32.177 14.365 -35.362 1.00 89.06 225 GLU A O 1
ATOM 1836 N N . SER A 1 226 ? 31.695 13.773 -33.257 1.00 88.56 226 SER A N 1
ATOM 1837 C CA . SER A 1 226 ? 32.782 12.809 -33.075 1.00 88.56 226 SER A CA 1
ATOM 1838 C C . SER A 1 226 ? 32.522 11.433 -33.716 1.00 88.56 226 SER A C 1
ATOM 1840 O O . SER A 1 226 ? 33.406 10.574 -33.687 1.00 88.56 226 SER A O 1
ATOM 1842 N N . GLY A 1 227 ? 31.320 11.200 -34.260 1.00 89.75 227 GLY A N 1
ATOM 1843 C CA . GLY A 1 227 ? 30.870 9.900 -34.769 1.00 89.75 227 GLY A CA 1
ATOM 1844 C C . GLY A 1 227 ? 30.506 8.893 -33.672 1.00 89.75 227 GLY A C 1
ATOM 1845 O O . GLY A 1 227 ? 30.240 7.729 -33.969 1.00 89.75 227 GLY A O 1
ATOM 1846 N N . LYS A 1 228 ? 30.509 9.306 -32.397 1.00 91.50 228 LYS A N 1
ATOM 1847 C CA . LYS A 1 228 ? 30.015 8.489 -31.283 1.00 91.50 228 LYS A CA 1
ATOM 1848 C C . LYS A 1 228 ? 28.514 8.699 -31.114 1.00 91.50 228 LYS A C 1
ATOM 1850 O O . LYS A 1 228 ? 28.030 9.828 -31.127 1.00 91.50 228 LYS A O 1
ATOM 1855 N N . VAL A 1 229 ? 27.791 7.598 -30.925 1.00 91.56 229 VAL A N 1
ATOM 1856 C CA . VAL A 1 229 ? 26.365 7.630 -30.592 1.00 91.56 229 VAL A CA 1
ATOM 1857 C C . VAL A 1 229 ? 26.229 7.939 -29.107 1.00 91.56 229 VAL A C 1
ATOM 1859 O O . VAL A 1 229 ? 26.713 7.178 -28.265 1.00 91.56 229 VAL A O 1
ATOM 1862 N N . ARG A 1 230 ? 25.579 9.057 -28.783 1.00 93.12 230 ARG A N 1
ATOM 1863 C CA . ARG A 1 230 ? 25.231 9.415 -27.410 1.00 93.12 230 ARG A CA 1
ATOM 1864 C C . ARG A 1 230 ? 23.847 8.872 -27.076 1.00 93.12 230 ARG A C 1
ATOM 1866 O O . ARG A 1 230 ? 22.890 9.081 -27.822 1.00 93.12 230 ARG A O 1
ATOM 1873 N N . GLU A 1 231 ? 23.756 8.159 -25.959 1.00 95.94 231 GLU A N 1
ATOM 1874 C CA . GLU A 1 231 ? 22.494 7.657 -25.416 1.00 95.94 231 GLU A CA 1
ATOM 1875 C C . GLU A 1 231 ? 21.857 8.719 -24.518 1.00 95.94 231 GLU A C 1
ATOM 1877 O O . GLU A 1 231 ? 22.339 9.000 -23.414 1.00 95.94 231 GLU A O 1
ATOM 1882 N N . ASP A 1 232 ? 20.751 9.280 -24.989 1.00 97.06 232 ASP A N 1
ATOM 1883 C CA . ASP A 1 232 ? 19.943 10.241 -24.259 1.00 97.06 232 ASP A CA 1
ATOM 1884 C C . ASP A 1 232 ? 18.625 9.594 -23.816 1.00 97.06 232 ASP A C 1
ATOM 1886 O O . ASP A 1 232 ? 18.122 8.643 -24.416 1.00 97.06 232 ASP A O 1
ATOM 1890 N N . LEU A 1 233 ? 18.051 10.137 -22.750 1.00 97.56 233 LEU A N 1
ATOM 1891 C CA . LEU A 1 233 ? 16.693 9.863 -22.313 1.00 97.56 233 LEU A CA 1
ATOM 1892 C C . LEU A 1 233 ? 15.867 11.140 -22.426 1.00 97.56 233 LEU A C 1
ATOM 1894 O O . LEU A 1 233 ? 16.346 12.240 -22.137 1.00 97.56 233 LEU A O 1
ATOM 1898 N N . VAL A 1 234 ? 14.611 10.978 -22.823 1.00 97.94 234 VAL A N 1
ATOM 1899 C CA . VAL A 1 234 ? 13.619 12.047 -22.885 1.00 97.94 234 VAL A CA 1
ATOM 1900 C C . VAL A 1 234 ? 12.565 11.776 -21.821 1.00 97.94 234 VAL A C 1
ATOM 1902 O O . VAL A 1 234 ? 11.827 10.795 -21.892 1.00 97.94 234 VAL A O 1
ATOM 1905 N N . TYR A 1 235 ? 12.522 12.640 -20.815 1.00 98.12 235 TYR A N 1
ATOM 1906 C CA . TYR A 1 235 ? 11.490 12.667 -19.791 1.00 98.12 235 TYR A CA 1
ATOM 1907 C C . TYR A 1 235 ? 10.289 13.465 -20.287 1.00 98.12 235 TYR A C 1
ATOM 1909 O O . TYR A 1 235 ? 10.440 14.616 -20.692 1.00 98.12 235 TYR A O 1
ATOM 1917 N N . ILE A 1 236 ? 9.110 12.844 -20.250 1.00 98.12 236 ILE A N 1
ATOM 1918 C CA . ILE A 1 236 ? 7.843 13.421 -20.705 1.00 98.12 236 ILE A CA 1
ATOM 1919 C C . ILE A 1 236 ? 6.831 13.305 -19.556 1.00 98.12 236 ILE A C 1
ATOM 1921 O O . ILE A 1 236 ? 6.328 12.203 -19.314 1.00 98.12 236 ILE A O 1
ATOM 1925 N N . PRO A 1 237 ? 6.542 14.388 -18.817 1.00 97.69 237 PRO A N 1
ATOM 1926 C CA . PRO A 1 237 ? 5.542 14.355 -17.758 1.00 97.69 237 PRO A CA 1
ATOM 1927 C C . PRO A 1 237 ? 4.126 14.313 -18.351 1.00 97.69 237 PRO A C 1
ATOM 1929 O O . PRO A 1 237 ? 3.814 15.038 -19.292 1.00 97.69 237 PRO A O 1
ATOM 1932 N N . HIS A 1 238 ? 3.253 13.475 -17.790 1.00 96.75 238 HIS A N 1
ATOM 1933 C CA . HIS A 1 238 ? 1.833 13.394 -18.156 1.00 96.75 238 HIS A CA 1
ATOM 1934 C C . HIS A 1 238 ? 1.003 14.136 -17.111 1.00 96.75 238 HIS A C 1
ATOM 1936 O O . HIS A 1 238 ? 0.314 13.496 -16.317 1.00 96.75 238 HIS A O 1
ATOM 1942 N N . ILE A 1 239 ? 1.121 15.467 -17.078 1.00 95.38 239 ILE A N 1
ATOM 1943 C CA . ILE A 1 239 ? 0.434 16.310 -16.091 1.00 95.38 239 ILE A CA 1
ATOM 1944 C C . ILE A 1 239 ? -1.056 16.414 -16.422 1.00 95.38 239 ILE A C 1
ATOM 1946 O O . ILE A 1 239 ? -1.431 16.797 -17.529 1.00 95.38 239 ILE A O 1
ATOM 1950 N N . ASP A 1 240 ? -1.893 16.108 -15.440 1.00 95.31 240 ASP A N 1
ATOM 1951 C CA . ASP A 1 240 ? -3.335 16.332 -15.472 1.00 95.31 240 ASP A CA 1
ATOM 1952 C C . ASP A 1 240 ? -3.691 17.389 -14.419 1.00 95.31 240 ASP A C 1
ATOM 1954 O O . ASP A 1 240 ? -3.413 17.207 -13.235 1.00 95.31 240 ASP A O 1
ATOM 1958 N N . GLU A 1 241 ? -4.292 18.507 -14.838 1.00 94.00 241 GLU A N 1
ATOM 1959 C CA . GLU A 1 241 ? -4.578 19.649 -13.953 1.00 94.00 241 GLU A CA 1
ATOM 1960 C C . GLU A 1 241 ? -5.442 19.272 -12.740 1.00 94.00 241 GLU A C 1
ATOM 1962 O O . GLU A 1 241 ? -5.291 19.861 -11.669 1.00 94.00 241 GLU A O 1
ATOM 1967 N N . GLN A 1 242 ? -6.343 18.295 -12.889 1.00 93.06 242 GLN A N 1
ATOM 1968 C CA . GLN A 1 242 ? -7.254 17.882 -11.828 1.00 93.06 242 GLN A CA 1
ATOM 1969 C C . GLN A 1 242 ? -6.599 16.862 -10.892 1.00 93.06 242 GLN A C 1
ATOM 1971 O O . GLN A 1 242 ? -6.705 16.999 -9.671 1.00 93.06 242 GLN A O 1
ATOM 1976 N N . ARG A 1 243 ? -5.930 15.842 -11.441 1.00 89.31 243 ARG A N 1
ATOM 1977 C CA . ARG A 1 243 ? -5.239 14.806 -10.654 1.00 89.31 243 ARG A CA 1
ATOM 1978 C C . ARG A 1 243 ? -4.030 15.381 -9.920 1.00 89.31 243 ARG A C 1
ATOM 1980 O O . ARG A 1 243 ? -3.822 15.082 -8.746 1.00 89.31 243 ARG A O 1
ATOM 1987 N N . ASP A 1 244 ? -3.275 16.242 -10.593 1.00 91.44 244 ASP A N 1
ATOM 1988 C CA . ASP A 1 244 ? -1.984 16.743 -10.128 1.00 91.44 244 ASP A CA 1
ATOM 1989 C C . ASP A 1 244 ? -2.099 18.147 -9.508 1.00 91.44 244 ASP A C 1
ATOM 1991 O O . ASP A 1 244 ? -1.094 18.810 -9.270 1.00 91.44 244 ASP A O 1
ATOM 1995 N N . ALA A 1 245 ? -3.309 18.609 -9.170 1.00 91.75 245 ALA A N 1
ATOM 1996 C CA . ALA A 1 245 ? -3.534 19.925 -8.562 1.00 91.75 245 ALA A CA 1
ATOM 1997 C C . ALA A 1 245 ? -2.674 20.163 -7.303 1.00 91.75 245 ALA A C 1
ATOM 1999 O O . ALA A 1 245 ? -2.138 21.252 -7.104 1.00 91.75 245 ALA A O 1
ATOM 2000 N N . ALA A 1 246 ? -2.502 19.134 -6.463 1.00 88.75 246 ALA A N 1
ATOM 2001 C CA . ALA A 1 246 ? -1.656 19.208 -5.269 1.00 88.75 246 ALA A CA 1
ATOM 2002 C C . ALA A 1 246 ? -0.162 19.344 -5.613 1.00 88.75 246 ALA A C 1
ATOM 2004 O O . ALA A 1 246 ? 0.561 20.067 -4.931 1.00 88.75 246 ALA A O 1
ATOM 2005 N N . LEU A 1 247 ? 0.280 18.684 -6.689 1.00 89.81 247 LEU A N 1
ATOM 2006 C CA . LEU A 1 247 ? 1.638 18.777 -7.225 1.00 89.81 247 LEU A CA 1
ATOM 2007 C C . LEU A 1 247 ? 1.924 20.192 -7.728 1.00 89.81 247 LEU A C 1
ATOM 2009 O O . LEU A 1 247 ? 2.931 20.789 -7.352 1.00 89.81 247 LEU A O 1
ATOM 2013 N N . LEU A 1 248 ? 1.002 20.717 -8.540 1.00 92.12 248 LEU A N 1
ATOM 2014 C CA . LEU A 1 248 ? 1.077 22.036 -9.167 1.00 92.12 248 LEU A CA 1
ATOM 2015 C C . LEU A 1 248 ? 1.018 23.173 -8.140 1.00 92.12 248 LEU A C 1
ATOM 2017 O O . LEU A 1 248 ? 1.615 24.223 -8.349 1.00 92.12 248 LEU A O 1
ATOM 2021 N N . ALA A 1 249 ? 0.329 22.962 -7.017 1.00 92.06 249 ALA A N 1
ATOM 2022 C CA . ALA A 1 249 ? 0.293 23.909 -5.907 1.00 92.06 249 ALA A CA 1
ATOM 2023 C C . ALA A 1 249 ? 1.520 23.818 -4.978 1.00 92.06 249 ALA A C 1
ATOM 2025 O O . ALA A 1 249 ? 1.665 24.653 -4.083 1.00 92.06 249 ALA A O 1
ATOM 2026 N N . SER A 1 250 ? 2.380 22.804 -5.131 1.00 91.00 250 SER A N 1
ATOM 2027 C CA . SER A 1 250 ? 3.491 22.570 -4.207 1.00 91.00 250 SER A CA 1
ATOM 2028 C C . SER A 1 250 ? 4.704 23.455 -4.518 1.00 91.00 250 SER A C 1
ATOM 2030 O O . SER A 1 250 ? 5.204 23.488 -5.637 1.00 91.00 250 SER A O 1
ATOM 2032 N N . GLU A 1 251 ? 5.268 24.101 -3.494 1.00 94.69 251 GLU A N 1
ATOM 2033 C CA . GLU A 1 251 ? 6.527 24.865 -3.620 1.00 94.69 251 GLU A CA 1
ATOM 2034 C C . GLU A 1 251 ? 7.767 23.957 -3.774 1.00 94.69 251 GLU A C 1
ATOM 2036 O O . GLU A 1 251 ? 8.872 24.420 -4.054 1.00 94.69 251 GLU A O 1
ATOM 2041 N N . ASN A 1 252 ? 7.606 22.647 -3.555 1.00 91.62 252 ASN A N 1
ATOM 2042 C CA . ASN A 1 252 ? 8.697 21.672 -3.537 1.00 91.62 252 ASN A CA 1
ATOM 2043 C C . ASN A 1 252 ? 8.987 21.040 -4.907 1.00 91.62 252 ASN A C 1
ATOM 2045 O O . ASN A 1 252 ? 9.981 20.308 -5.022 1.00 91.62 252 ASN A O 1
ATOM 2049 N N . MET A 1 253 ? 8.142 21.287 -5.916 1.00 94.31 253 MET A N 1
ATOM 2050 C CA . MET A 1 253 ? 8.294 20.756 -7.268 1.00 94.31 253 MET A CA 1
ATOM 2051 C C . MET A 1 253 ? 8.873 21.823 -8.209 1.00 94.31 253 MET A C 1
ATOM 2053 O O . MET A 1 253 ? 8.168 22.756 -8.574 1.00 94.31 253 MET A O 1
ATOM 2057 N N . PRO A 1 254 ? 10.154 21.716 -8.608 1.00 96.06 254 PRO A N 1
ATOM 2058 C CA . PRO A 1 254 ? 10.727 22.606 -9.610 1.00 96.06 254 PRO A CA 1
ATOM 2059 C C . PRO A 1 254 ? 9.997 22.563 -10.959 1.00 96.06 254 PRO A C 1
ATOM 2061 O O . PRO A 1 254 ? 9.729 21.475 -11.468 1.00 96.06 254 PRO A O 1
ATOM 2064 N N . ASP A 1 255 ? 9.820 23.731 -11.585 1.00 95.75 255 ASP A N 1
ATOM 2065 C CA . ASP A 1 255 ? 9.127 23.894 -12.877 1.00 95.75 255 ASP A CA 1
ATOM 2066 C C . ASP A 1 255 ? 9.662 22.967 -13.973 1.00 95.75 255 ASP A C 1
ATOM 2068 O O . ASP A 1 255 ? 8.901 22.385 -14.738 1.00 95.75 255 ASP A O 1
ATOM 2072 N N . HIS A 1 256 ? 10.978 22.744 -14.010 1.00 96.00 256 HIS A N 1
ATOM 2073 C CA . HIS A 1 256 ? 11.592 21.893 -15.026 1.00 96.00 256 HIS A CA 1
ATOM 2074 C C . HIS A 1 256 ? 11.104 20.433 -14.963 1.00 96.00 256 HIS A C 1
ATOM 2076 O O . HIS A 1 256 ? 11.073 19.767 -15.990 1.00 96.00 256 HIS A O 1
ATOM 2082 N N . PHE A 1 257 ? 10.659 19.916 -13.809 1.00 96.44 257 PHE A N 1
ATOM 2083 C CA . PHE A 1 257 ? 10.060 18.572 -13.737 1.00 96.44 257 PHE A CA 1
ATOM 2084 C C . PHE A 1 257 ? 8.634 18.493 -14.301 1.00 96.44 257 PHE A C 1
ATOM 2086 O O . PHE A 1 257 ? 8.119 17.387 -14.486 1.00 96.44 257 PHE A O 1
ATOM 2093 N N . LEU A 1 258 ? 8.006 19.638 -14.568 1.00 95.94 258 LEU A N 1
ATOM 2094 C CA . LEU A 1 258 ? 6.711 19.744 -15.242 1.00 95.94 258 LEU A CA 1
ATOM 2095 C C . LEU A 1 258 ? 6.870 19.896 -16.761 1.00 95.94 258 LEU A C 1
ATOM 2097 O O . LEU A 1 258 ? 5.890 19.808 -17.496 1.00 95.94 258 LEU A O 1
ATOM 2101 N N . GLU A 1 259 ? 8.102 20.078 -17.235 1.00 97.50 259 GLU A N 1
ATOM 2102 C CA . GLU A 1 259 ? 8.437 20.222 -18.644 1.00 97.50 259 GLU A CA 1
ATOM 2103 C C . GLU A 1 259 ? 9.115 18.964 -19.198 1.00 97.50 259 GLU A C 1
ATOM 2105 O O . GLU A 1 259 ? 9.635 18.108 -18.476 1.00 97.50 259 GLU A O 1
ATOM 2110 N N . GLN A 1 260 ? 9.119 18.854 -20.526 1.00 97.94 260 GLN A N 1
ATOM 2111 C CA . GLN A 1 260 ? 9.866 17.813 -21.215 1.00 97.94 260 GLN A CA 1
ATOM 2112 C C . GLN A 1 260 ? 11.368 18.113 -21.136 1.00 97.94 260 GLN A C 1
ATOM 2114 O O . GLN A 1 260 ? 11.824 19.161 -21.593 1.00 97.94 260 GLN A O 1
ATOM 2119 N N . ILE A 1 261 ? 12.153 17.166 -20.619 1.00 97.81 261 ILE A N 1
ATOM 2120 C CA . ILE A 1 261 ? 13.609 17.314 -20.489 1.00 97.81 261 ILE A CA 1
ATOM 2121 C C . ILE A 1 261 ? 14.311 16.188 -21.235 1.00 97.81 261 ILE A C 1
ATOM 2123 O O . ILE A 1 261 ? 13.990 15.015 -21.064 1.00 97.81 261 ILE A O 1
ATOM 2127 N N . ARG A 1 262 ? 15.337 16.545 -22.009 1.00 97.56 262 ARG A N 1
ATOM 2128 C CA . ARG A 1 262 ? 16.299 15.599 -22.578 1.00 97.56 262 ARG A CA 1
ATOM 2129 C C . ARG A 1 262 ? 17.600 15.638 -21.783 1.00 97.56 262 ARG A C 1
ATOM 2131 O O . ARG A 1 262 ? 18.137 16.715 -21.538 1.00 97.56 262 ARG A O 1
ATOM 2138 N N . PHE A 1 263 ? 18.119 14.477 -21.403 1.00 97.50 263 PHE A N 1
A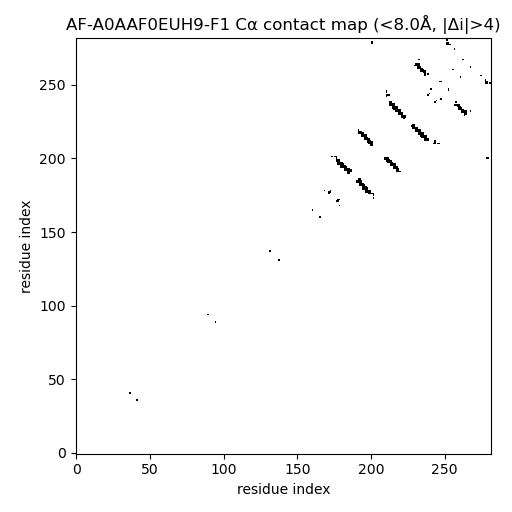TOM 2139 C CA . PHE A 1 263 ? 19.377 14.369 -20.668 1.00 97.50 263 PHE A CA 1
ATOM 2140 C C . PHE A 1 263 ? 20.125 13.077 -21.007 1.00 97.50 263 PHE A C 1
ATOM 2142 O O . PHE A 1 263 ? 19.531 12.100 -21.446 1.00 97.50 263 PHE A O 1
ATOM 2149 N N . GLU A 1 264 ? 21.436 13.060 -20.785 1.00 97.19 264 GLU A N 1
ATOM 2150 C CA . GLU A 1 264 ? 22.272 11.880 -21.028 1.00 97.19 264 GLU A CA 1
ATOM 2151 C C . GLU A 1 264 ? 21.935 10.725 -20.069 1.00 97.19 264 GLU A C 1
ATOM 2153 O O . GLU A 1 264 ? 21.650 10.922 -18.882 1.00 97.19 264 GLU A O 1
ATOM 2158 N N . ARG A 1 265 ? 22.052 9.478 -20.535 1.00 96.19 265 ARG A N 1
ATOM 2159 C CA . ARG A 1 265 ? 21.762 8.290 -19.712 1.00 96.19 265 ARG A CA 1
ATOM 2160 C C . ARG A 1 265 ? 22.576 8.233 -18.410 1.00 96.19 265 ARG A C 1
ATOM 2162 O O . ARG A 1 265 ? 22.087 7.747 -17.390 1.00 96.19 265 ARG A O 1
ATOM 2169 N N . ASN A 1 266 ? 23.798 8.768 -18.409 1.00 96.19 266 ASN A N 1
ATOM 2170 C CA . ASN A 1 266 ? 24.692 8.812 -17.242 1.00 96.19 266 ASN A CA 1
ATOM 2171 C C . ASN A 1 266 ? 24.158 9.681 -16.075 1.00 96.19 266 ASN A C 1
ATOM 2173 O O . ASN A 1 266 ? 24.541 9.458 -14.922 1.00 96.19 266 ASN A O 1
ATOM 2177 N N . VAL A 1 267 ? 23.268 10.645 -16.340 1.00 97.44 267 VAL A N 1
ATOM 2178 C CA . VAL A 1 267 ? 22.659 11.516 -15.323 1.00 97.44 267 VAL A CA 1
ATOM 2179 C C . VAL A 1 267 ? 21.260 11.061 -14.911 1.00 97.44 267 VAL A C 1
ATOM 2181 O O . VAL A 1 267 ? 20.726 11.592 -13.936 1.00 97.44 267 VAL A O 1
ATOM 2184 N N . ALA A 1 268 ? 20.708 10.024 -15.548 1.00 96.00 268 ALA A N 1
ATOM 2185 C CA . ALA A 1 268 ? 19.368 9.503 -15.277 1.00 96.00 268 ALA A CA 1
ATOM 2186 C C . ALA A 1 268 ? 19.129 9.184 -13.796 1.00 96.00 268 ALA A C 1
ATOM 2188 O O . ALA A 1 268 ? 18.137 9.608 -13.209 1.00 96.00 268 ALA A O 1
ATOM 2189 N N . THR A 1 269 ? 20.079 8.510 -13.145 1.00 95.19 269 THR A N 1
ATOM 2190 C CA . THR A 1 269 ? 19.965 8.165 -11.720 1.00 95.19 269 THR A CA 1
ATOM 2191 C C . THR A 1 269 ? 19.936 9.408 -10.828 1.00 95.19 269 THR A C 1
ATOM 2193 O O . THR A 1 269 ? 19.215 9.439 -9.833 1.00 95.19 269 THR A O 1
ATOM 2196 N N . LYS A 1 270 ? 20.699 10.456 -11.176 1.00 97.12 270 LYS A N 1
ATOM 2197 C CA . LYS A 1 270 ? 20.706 11.726 -10.428 1.00 97.12 270 LYS A CA 1
ATOM 2198 C C . LYS A 1 270 ? 19.392 12.476 -10.621 1.00 97.12 270 LYS A C 1
ATOM 2200 O O . LYS A 1 270 ? 18.851 12.987 -9.644 1.00 97.12 270 LYS A O 1
ATOM 2205 N N . PHE A 1 271 ? 18.885 12.495 -11.853 1.00 97.25 271 PHE A N 1
ATOM 2206 C CA . PHE A 1 271 ? 17.596 13.078 -12.202 1.00 97.25 271 PHE A CA 1
ATOM 2207 C C . PHE A 1 271 ? 16.455 12.402 -11.429 1.00 97.25 271 PHE A C 1
ATOM 2209 O O . PHE A 1 271 ? 15.756 13.069 -10.671 1.00 97.25 271 PHE A O 1
ATOM 2216 N N . LEU A 1 272 ? 16.339 11.070 -11.506 1.00 95.19 272 LEU A N 1
ATOM 2217 C CA . LEU A 1 272 ? 15.305 10.309 -10.793 1.00 95.19 272 LEU A CA 1
ATOM 2218 C C . LEU A 1 272 ? 15.413 10.455 -9.269 1.00 95.19 272 LEU A C 1
ATOM 2220 O O . LEU A 1 272 ? 14.397 10.558 -8.586 1.00 95.19 272 LEU A O 1
ATOM 2224 N N . ALA A 1 273 ? 16.628 10.524 -8.716 1.00 95.00 273 ALA A N 1
ATOM 2225 C CA . ALA A 1 273 ? 16.824 10.770 -7.288 1.00 95.00 273 ALA A CA 1
ATOM 2226 C C . ALA A 1 273 ? 16.405 12.188 -6.861 1.00 95.00 273 ALA A C 1
ATOM 2228 O O . ALA A 1 273 ? 15.917 12.370 -5.743 1.00 95.00 273 ALA A O 1
ATOM 2229 N N . ALA A 1 274 ? 16.610 13.196 -7.715 1.00 96.44 274 ALA A N 1
ATOM 2230 C CA . ALA A 1 274 ? 16.145 14.558 -7.471 1.00 96.44 274 ALA A CA 1
ATOM 2231 C C . ALA A 1 274 ? 14.613 14.636 -7.549 1.00 96.44 274 ALA A C 1
ATOM 2233 O O . ALA A 1 274 ? 13.997 15.127 -6.604 1.00 96.44 274 ALA A O 1
ATOM 2234 N N . LEU A 1 275 ? 14.014 14.042 -8.587 1.00 95.25 275 LEU A N 1
ATOM 2235 C CA . LEU A 1 275 ? 12.565 13.931 -8.757 1.00 95.25 275 LEU A CA 1
ATOM 2236 C C . LEU A 1 275 ? 11.913 13.240 -7.549 1.00 95.25 275 LEU A C 1
ATOM 2238 O O . LEU A 1 275 ? 11.018 13.796 -6.918 1.00 95.25 275 LEU A O 1
ATOM 2242 N N . HIS A 1 276 ? 12.437 12.083 -7.138 1.00 92.62 276 HIS A N 1
ATOM 2243 C CA . HIS A 1 276 ? 11.966 11.353 -5.958 1.00 92.62 276 HIS A CA 1
ATOM 2244 C C . HIS A 1 276 ? 12.041 12.196 -4.672 1.00 92.62 276 HIS A C 1
ATOM 2246 O O . HIS A 1 276 ? 11.151 12.146 -3.824 1.00 92.62 276 HIS A O 1
ATOM 2252 N N . LYS A 1 277 ? 13.109 12.984 -4.484 1.00 92.38 277 LYS A N 1
ATOM 2253 C CA . LYS A 1 277 ? 13.241 13.871 -3.314 1.00 92.38 277 LYS A CA 1
ATOM 2254 C C . LYS A 1 277 ? 12.220 15.004 -3.320 1.00 92.38 277 LYS A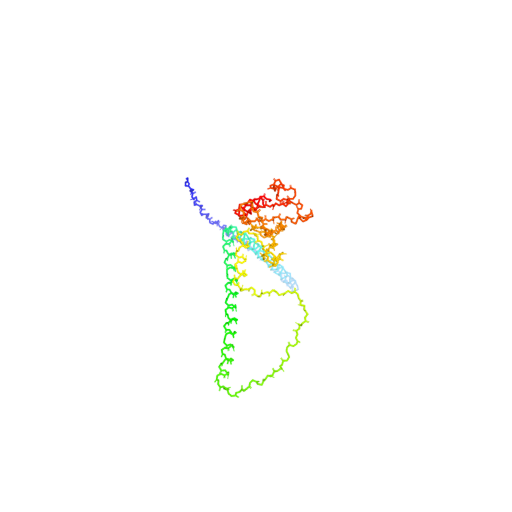 C 1
ATOM 2256 O O . LYS A 1 277 ? 11.768 15.366 -2.237 1.00 92.38 277 LYS A O 1
ATOM 2261 N N . SER A 1 278 ? 11.891 15.558 -4.484 1.00 92.19 278 SER A N 1
ATOM 2262 C CA . SER A 1 278 ? 10.836 16.568 -4.619 1.00 92.19 278 SER A CA 1
ATOM 2263 C C . SER A 1 278 ? 9.467 15.970 -4.314 1.00 92.19 278 SER A C 1
ATOM 2265 O O . SER A 1 278 ? 8.744 16.511 -3.482 1.00 92.19 278 SER A O 1
ATOM 2267 N N . LEU A 1 279 ? 9.173 14.792 -4.870 1.00 89.75 279 LEU A N 1
ATOM 2268 C CA . LEU A 1 279 ? 7.914 14.080 -4.642 1.00 89.75 279 LEU A CA 1
ATOM 2269 C C . LEU A 1 279 ? 7.698 13.700 -3.172 1.00 89.75 279 LEU A C 1
ATOM 2271 O O . LEU A 1 279 ? 6.588 13.787 -2.665 1.00 89.75 279 LEU A O 1
ATOM 2275 N N . LYS A 1 280 ? 8.767 13.335 -2.456 1.00 87.00 280 LYS A N 1
ATOM 2276 C CA . LYS A 1 280 ? 8.702 12.958 -1.035 1.00 87.00 280 LYS A CA 1
ATOM 2277 C C . LYS A 1 280 ? 8.441 14.132 -0.076 1.00 87.00 280 LYS A C 1
ATOM 2279 O O . LYS A 1 280 ? 8.153 13.900 1.094 1.00 87.00 280 LYS A O 1
ATOM 2284 N N . LYS A 1 281 ? 8.653 15.374 -0.515 1.00 86.00 281 LYS A N 1
ATOM 2285 C CA . LYS A 1 281 ? 8.510 16.570 0.333 1.00 86.00 281 LYS A CA 1
ATOM 2286 C C . LYS A 1 281 ? 7.110 17.184 0.297 1.00 86.00 281 LYS A C 1
ATOM 2288 O O . LYS A 1 281 ? 6.869 18.112 1.067 1.00 86.00 281 LYS A O 1
ATOM 2293 N N . MET A 1 282 ? 6.254 16.728 -0.611 1.00 75.75 282 MET A N 1
ATOM 2294 C CA . MET A 1 282 ? 4.833 17.079 -0.620 1.00 75.75 282 MET A CA 1
ATOM 2295 C C . MET A 1 282 ? 4.090 16.332 0.478 1.00 75.75 282 MET A C 1
ATOM 2297 O O . MET A 1 282 ? 3.186 16.956 1.069 1.00 75.75 282 MET A O 1
#

Mean predicted aligned error: 17.44 Å

Sequence (282 aa):
MPFGIKTGRRGRPPKDRAYESAETPSKLRRVDDGSIPTSDSVAQTAEELEAELRELRAQYEQDVEERVAQALRERDAIQSQFDRLKELRVTQSEKTLLEWKRASETRHRHALESIASWKNRAEHAEKRLREFERDPDSKPRASHHDTEVDRHNPSHKQSKASPDADAVKRIYEDLTGFVVTETEIVDEEQSLRRFRIAFSGAGYNGSYILTDLHFSLEESHAEEESGKVREDLVYIPHIDEQRDAALLASENMPDHFLEQIRFERNVATKFLAALHKSLKKM

Organism: NCBI:txid948313